Protein 5ISV (pdb70)

GO terms:
  GO:0061733 protein-lysine-acetyltransferase activity (F, IDA)
  GO:0018393 internal peptidyl-lysine acetylation (P, IMP)
  GO:0008080 N-acetyltransferase activity (F, IMP)
  GO:0008999 protein-N-terminal-alanine acetyltransferase activity (F, IMP)

CATH classification: 3.40.630.30

Radius of gyration: 22.07 Å; Cα contacts (8 Å, |Δi|>4): 604; chains: 2; bounding box: 54×42×66 Å

Foldseek 3Di:
DKDKDFQDPVNLVLQQVQQVQWDPPGDDSVRSVVQDDDQWRKMFMADPHGTFKIWIWGHDPLEIETPDIGGRPVCPPVCPRVVNVVVVLVVSLVVQRFKYKYKDWPVPPVVVVVVVVVPKDFPDKAQQPAADPVGGTIITMIMHTRHDDDPPDDDD/DKDKDFQDPVNLVLQQVQQVQWPPDGDDSVVSVVLDDPQWGKMFMDDPRRTFKIWIWGHDPLEIETPDIGGRPVCPPVCVSVVNVVVVLVVSLVVQRFKYKYKDFPPPVVVVVSVVVVPKDFDDKAAQPAADPVGGTIMTMIMHTRHDDDPPDDD

Sequence (311 aa):
MNTISSSLETTDLPAAYHIEQRAHAFPWSEKTFASNQQGERYLNFQLTQNGKMAAFAITQVVLDEATLFNIAVVDPDYQRQQGLGRALLEHLIDEELEKRGVATTLWLEVRASNAAAIALYESLGFNEATIRRNYYPTTDGREDAIIMALPISMAGENLYFQMNTISSSSLETTDLPAAYHIEQQRAHAFPWSEKTFASSNQGERYLNFQLTTQNGKMAAFAITQVVLDEATLFNIAVDPDYQQRQGLGRRALLEHLIDELEKRRGVATTLWLEVRASNAAAIALYEESLGFNEATIRRNYYPTTDGREDAIIMALPISMAGENLYF

Organism: Escherichia coli (strain K12) (NCBI:txid83333)

Secondary structure (DSSP, 8-state):
-EEEEE--GGGHHHHHHHHHHH-SSPPPHHHHHHS-STTB--EEEEETTEEEEEEEEEEETTEEEEEEEEE-GGGTTSSHHHHHHHHHHHHHHHTT--EEEEEEETT-HHHHHHHHHTT-EEEEEEEEEEE-SSSEEEEEEEEEE-PPP-------/-EEEEE--GGGHHHHHHHHHHH-SSPPPHHHHHHS-STTB--EEEEETTEEEEEEEEEEETTEEEEEEEEE-GGGTTSSHHHHHHHHHHHHHHHTT--EEEEEEETT-HHHHHHHHHTT-EEEEEEEEEEE-SSSEEEEEEEEEE-PPP------

InterPro domains:
  IPR000182 GNAT domain [PF00583] (14-120)
  IPR000182 GNAT domain [PS51186] (2-147)
  IPR006464 N-acetyltransferase RimI/Ard1 [TIGR01575] (11-142)
  IPR016181 Acyl-CoA N-acyltransferase [SSF55729] (3-146)
  IPR043690 N-acetyltransferase RimI [MF_02210] (4-146)
  IPR050680 YpeA/RimI acetyltransferase [PTHR43420] (32-144)

Solvent-accessible surface area: 16429 Å² total; per-residue (Å²): 176,72,67,48,47,54,13,94,89,122,32,16,91,43,0,64,113,3,0,76,101,17,8,80,77,55,14,38,118,94,0,4,54,8,1,49,48,186,71,22,24,12,17,15,1,32,40,107,74,134,27,0,0,0,0,0,0,27,30,71,166,72,91,0,27,5,8,3,0,0,14,7,49,113,43,58,185,115,40,4,6,88,36,0,0,88,68,0,32,78,36,0,84,145,147,42,4,32,30,0,84,1,4,0,15,40,89,15,72,53,0,31,54,18,0,101,75,33,36,7,85,102,54,71,88,58,210,62,12,15,55,43,131,148,40,127,25,44,0,16,21,2,14,12,87,24,31,172,100,64,124,125,140,161,166,234,185,76,84,50,51,57,17,94,88,118,32,23,88,45,0,60,111,3,3,96,101,31,58,84,93,57,55,59,109,174,50,3,48,81,14,62,50,184,144,37,24,14,16,20,2,24,37,108,70,131,25,0,0,0,0,0,0,40,36,58,168,54,33,0,47,16,90,18,33,5,27,6,55,99,35,88,241,98,42,9,17,112,36,0,3,87,53,0,31,74,34,0,42,110,144,24,6,6,0,0,30,4,56,15,52,40,87,71,72,81,22,25,51,44,15,95,73,40,17,2,52,108,57,67,74,96,192,80,92,45,62,40,133,148,39,136,24,38,0,20,33,3,4,11,11,14,8,32,19,3,6,6,3,91,84

Structure (mmCIF, N/CA/C/O backbone):
data_5ISV
#
_entry.id   5ISV
#
_cell.length_a   40.222
_cell.length_b   41.785
_cell.length_c   46.404
_cell.angle_alpha   93.74
_cell.angle_beta   90.08
_cell.angle_gamma   116.52
#
_symmetry.space_group_name_H-M   'P 1'
#
loop_
_entity.id
_entity.type
_entity.pdbx_description
1 polymer 'Ribosomal-protein-alanine acetyltransferase'
2 water water
#
loop_
_atom_site.group_PDB
_atom_site.id
_atom_site.type_symbol
_atom_site.label_atom_id
_atom_site.label_alt_id
_atom_site.label_comp_id
_atom_site.label_asym_id
_atom_site.label_entity_id
_atom_site.label_seq_id
_atom_site.pdbx_PDB_ins_code
_atom_site.Cartn_x
_atom_site.Cartn_y
_atom_site.Cartn_z
_atom_site.occupancy
_atom_site.B_iso_or_equiv
_atom_site.auth_seq_id
_atom_site.auth_comp_id
_atom_site.auth_asym_id
_atom_site.auth_atom_id
_atom_site.pdbx_PDB_model_num
ATOM 1 N N . MET A 1 1 ? 9.179 36.034 1.923 1.00 40.06 1 MET A N 1
ATOM 2 C CA . MET A 1 1 ? 10.581 35.521 2.144 1.00 39.82 1 MET A CA 1
ATOM 3 C C . MET A 1 1 ? 11.543 36.338 1.279 1.00 33.69 1 MET A C 1
ATOM 4 O O . MET A 1 1 ? 11.336 36.434 0.075 1.00 36.21 1 MET A O 1
ATOM 9 N N . ASN A 1 2 ? 12.583 36.895 1.907 1.00 30.66 2 ASN A N 1
ATOM 10 C CA . ASN A 1 2 ? 13.650 37.631 1.230 1.00 28.47 2 ASN A CA 1
ATOM 11 C C . ASN A 1 2 ? 14.983 36.889 1.382 1.00 26.02 2 ASN A C 1
ATOM 12 O O . ASN A 1 2 ? 15.284 36.336 2.458 1.00 28.97 2 ASN A O 1
ATOM 17 N N . THR A 1 3 ? 15.796 36.923 0.319 1.00 23.61 3 THR A N 1
ATOM 18 C CA . THR A 1 3 ? 17.110 36.310 0.300 1.00 24.45 3 THR A CA 1
ATOM 19 C C . THR A 1 3 ? 18.082 37.300 -0.326 1.00 23.11 3 THR A C 1
ATOM 20 O O . THR A 1 3 ? 17.773 37.843 -1.366 1.00 24.11 3 THR A O 1
ATOM 24 N N . ILE A 1 4 ? 19.253 37.449 0.287 1.00 22.52 4 ILE A N 1
ATOM 25 C CA . ILE A 1 4 ? 20.318 38.356 -0.261 1.00 22.03 4 ILE A CA 1
ATOM 26 C C . ILE A 1 4 ? 21.440 37.459 -0.757 1.00 24.62 4 ILE A C 1
ATOM 27 O O . ILE A 1 4 ? 21.856 36.528 -0.058 1.00 28.41 4 ILE A O 1
ATOM 32 N N . SER A 1 5 ? 21.911 37.725 -1.977 1.00 22.87 5 SER A N 1
ATOM 33 C CA . SER A 1 5 ? 22.993 36.936 -2.539 1.00 24.73 5 SER A CA 1
ATOM 34 C C . SER A 1 5 ? 23.818 37.808 -3.485 1.00 25.07 5 SER A C 1
ATOM 35 O O . SER A 1 5 ? 23.420 38.917 -3.805 1.00 23.76 5 SER A O 1
ATOM 38 N N A SER A 1 6 ? 24.932 37.260 -3.954 0.50 24.88 6 SER A N 1
ATOM 39 N N B SER A 1 6 ? 24.935 37.267 -3.960 0.50 24.70 6 SER A N 1
ATOM 40 C CA A SER A 1 6 ? 25.737 37.928 -4.977 0.50 24.96 6 SER A CA 1
ATOM 41 C CA B SER A 1 6 ? 25.743 37.970 -4.961 0.50 24.44 6 SER A CA 1
ATOM 42 C C A SER A 1 6 ? 24.911 38.196 -6.245 0.50 23.80 6 SER A C 1
ATOM 43 C C B SER A 1 6 ? 24.972 38.176 -6.269 0.50 24.06 6 SER A C 1
ATOM 44 O O A SER A 1 6 ? 24.089 37.369 -6.656 0.50 25.96 6 SER A O 1
ATOM 45 O O B SER A 1 6 ? 24.265 37.281 -6.742 0.50 26.30 6 SER A O 1
ATOM 50 N N . LEU A 1 7 ? 25.114 39.362 -6.852 1.00 22.84 7 LEU A N 1
ATOM 51 C CA . LEU A 1 7 ? 24.535 39.686 -8.126 1.00 23.68 7 LEU A CA 1
ATOM 52 C C . LEU A 1 7 ? 25.570 39.211 -9.166 1.00 25.20 7 LEU A C 1
ATOM 53 O O . LEU A 1 7 ? 26.679 39.809 -9.284 1.00 27.88 7 LEU A O 1
ATOM 58 N N . GLU A 1 8 ? 25.224 38.179 -9.932 1.00 28.29 8 GLU A N 1
ATOM 59 C CA . GLU A 1 8 ? 26.085 37.620 -10.991 1.00 31.28 8 GLU A CA 1
ATOM 60 C C . GLU A 1 8 ? 25.813 38.280 -12.335 1.00 29.85 8 GLU A C 1
ATOM 61 O O . GLU A 1 8 ? 24.790 38.924 -12.530 1.00 28.32 8 GLU A O 1
ATOM 67 N N . THR A 1 9 ? 26.706 38.064 -13.305 1.00 31.03 9 THR A N 1
ATOM 68 C CA . THR A 1 9 ? 26.473 38.559 -14.665 1.00 32.64 9 THR A CA 1
ATOM 69 C C . THR A 1 9 ? 25.093 38.179 -15.267 1.00 34.11 9 THR A C 1
ATOM 70 O O . THR A 1 9 ? 24.427 38.998 -15.922 1.00 34.21 9 THR A O 1
ATOM 74 N N . THR A 1 10 ? 24.671 36.943 -15.046 1.00 35.44 10 THR A N 1
ATOM 75 C CA . THR A 1 10 ? 23.369 36.469 -15.538 1.00 39.40 10 THR A CA 1
ATOM 76 C C . THR A 1 10 ? 22.174 37.066 -14.787 1.00 33.80 10 THR A C 1
ATOM 77 O O . THR A 1 10 ? 21.029 36.886 -15.209 1.00 37.11 10 THR A O 1
ATOM 81 N N . ASP A 1 11 ? 22.454 37.782 -13.691 1.00 30.46 11 ASP A N 1
ATOM 82 C CA . ASP A 1 11 ? 21.460 38.560 -12.967 1.00 30.63 11 ASP A CA 1
ATOM 83 C C . ASP A 1 11 ? 21.318 40.001 -13.465 1.00 28.93 11 ASP A C 1
ATOM 84 O O . ASP A 1 11 ? 20.363 40.685 -13.099 1.00 29.08 11 ASP A O 1
ATOM 89 N N . LEU A 1 12 ? 22.239 40.440 -14.336 1.00 29.77 12 LEU A N 1
ATOM 90 C CA . LEU A 1 12 ? 22.218 41.840 -14.769 1.00 28.36 12 LEU A CA 1
ATOM 91 C C . LEU A 1 12 ? 20.947 42.191 -15.580 1.00 28.99 12 LEU A C 1
ATOM 92 O O . LEU A 1 12 ? 20.396 43.244 -15.380 1.00 32.17 12 LEU A O 1
ATOM 97 N N . PRO A 1 13 ? 20.411 41.277 -16.411 1.00 31.73 13 PRO A N 1
ATOM 98 C CA . PRO A 1 13 ? 19.139 41.651 -17.067 1.00 32.48 13 PRO A CA 1
ATOM 99 C C . PRO A 1 13 ? 17.980 41.938 -16.067 1.00 29.78 13 PRO A C 1
ATOM 100 O O . PRO A 1 13 ? 17.211 42.881 -16.256 1.00 29.07 13 PRO A O 1
ATOM 104 N N . ALA A 1 14 ? 17.858 41.128 -15.018 1.00 27.42 14 ALA A N 1
ATOM 105 C CA . ALA A 1 14 ? 16.884 41.411 -13.999 1.00 24.79 14 ALA A CA 1
ATOM 106 C C . ALA A 1 14 ? 17.168 42.744 -13.293 1.00 22.51 14 ALA A C 1
ATOM 107 O O . ALA A 1 14 ? 16.223 43.505 -13.015 1.00 23.01 14 ALA A O 1
ATOM 109 N N . ALA A 1 15 ? 18.447 43.075 -13.061 1.00 22.52 15 ALA A N 1
ATOM 110 C CA . ALA A 1 15 ? 18.753 44.345 -12.402 1.00 21.32 15 ALA A CA 1
ATOM 111 C C . ALA A 1 15 ? 18.386 45.504 -13.317 1.00 20.67 15 ALA A C 1
ATOM 112 O O . ALA A 1 15 ? 17.830 46.500 -12.846 1.00 21.92 15 ALA A O 1
ATOM 114 N N . TYR A 1 16 ? 18.734 45.395 -14.612 1.00 22.61 16 TYR A N 1
ATOM 115 C CA . TYR A 1 16 ? 18.343 46.412 -15.606 1.00 24.35 16 TYR A CA 1
ATOM 116 C C . TYR A 1 16 ? 16.826 46.685 -15.662 1.00 24.15 16 TYR A C 1
ATOM 117 O O . TYR A 1 16 ? 16.377 47.817 -15.744 1.00 26.00 16 TYR A O 1
ATOM 126 N N . HIS A 1 17 ? 16.030 45.609 -15.595 1.00 24.38 17 HIS A N 1
ATOM 127 C CA . HIS A 1 17 ? 14.574 45.711 -15.576 1.00 25.45 17 HIS A CA 1
ATOM 128 C C . HIS A 1 17 ? 14.085 46.539 -14.350 1.00 23.17 17 HIS A C 1
ATOM 129 O O . HIS A 1 17 ? 13.225 47.399 -14.473 1.00 24.45 17 HIS A O 1
ATOM 136 N N . ILE A 1 18 ? 14.678 46.301 -13.188 1.00 22.55 18 ILE A N 1
ATOM 137 C CA . ILE A 1 18 ? 14.389 47.119 -11.992 1.00 21.98 18 ILE A CA 1
ATOM 138 C C . ILE A 1 18 ? 14.759 48.593 -12.198 1.00 23.49 18 ILE A C 1
ATOM 139 O O . ILE A 1 18 ? 13.992 49.489 -11.905 1.00 23.83 18 ILE A O 1
ATOM 144 N N . GLU A 1 19 ? 15.945 48.796 -12.736 1.00 22.04 19 GLU A N 1
ATOM 145 C CA . GLU A 1 19 ? 16.422 50.155 -12.983 1.00 23.10 19 GLU A CA 1
ATOM 146 C C . GLU A 1 19 ? 15.432 50.982 -13.873 1.00 23.92 19 GLU A C 1
ATOM 147 O O . GLU A 1 19 ? 15.168 52.159 -13.559 1.00 25.92 19 GLU A O 1
ATOM 153 N N . GLN A 1 20 ? 14.863 50.364 -14.922 1.00 27.46 20 GLN A N 1
ATOM 154 C CA . GLN A 1 20 ? 13.847 51.028 -15.774 1.00 26.49 20 GLN A CA 1
ATOM 155 C C . GLN A 1 20 ? 12.568 51.418 -15.066 1.00 27.82 20 GLN A C 1
ATOM 156 O O . GLN A 1 20 ? 11.915 52.408 -15.398 1.00 29.00 20 GLN A O 1
ATOM 162 N N . ARG A 1 21 ? 12.193 50.597 -14.107 1.00 26.07 21 ARG A N 1
ATOM 163 C CA . ARG A 1 21 ? 10.980 50.794 -13.368 1.00 27.98 21 ARG A CA 1
ATOM 164 C C . ARG A 1 21 ? 11.213 51.774 -12.235 1.00 27.92 21 ARG A C 1
ATOM 165 O O . ARG A 1 21 ? 10.321 52.544 -11.921 1.00 31.48 21 ARG A O 1
ATOM 173 N N . ALA A 1 22 ? 12.415 51.746 -11.640 1.00 24.61 22 ALA A N 1
ATOM 174 C CA . ALA A 1 22 ? 12.717 52.503 -10.419 1.00 23.35 22 ALA A CA 1
ATOM 175 C C . ALA A 1 22 ? 13.296 53.909 -10.600 1.00 24.71 22 ALA A C 1
ATOM 176 O O . ALA A 1 22 ? 13.016 54.820 -9.829 1.00 27.04 22 ALA A O 1
ATOM 178 N N . HIS A 1 23 ? 14.093 54.067 -11.631 1.00 24.00 23 HIS A N 1
ATOM 179 C CA . HIS A 1 23 ? 14.836 55.341 -11.803 1.00 23.92 23 HIS A CA 1
ATOM 180 C C . HIS A 1 23 ? 14.419 56.129 -13.038 1.00 27.65 23 HIS A C 1
ATOM 181 O O . HIS A 1 23 ? 14.324 55.549 -14.111 1.00 30.43 23 HIS A O 1
ATOM 188 N N . ALA A 1 24 ? 14.188 57.441 -12.880 1.00 26.50 24 ALA A N 1
ATOM 189 C CA . ALA A 1 24 ? 13.901 58.357 -14.000 1.00 29.16 24 ALA A CA 1
ATOM 190 C C . ALA A 1 24 ? 15.074 58.640 -14.936 1.00 29.47 24 ALA A C 1
ATOM 191 O O . ALA A 1 24 ? 14.850 59.029 -16.084 1.00 31.03 24 ALA A O 1
ATOM 193 N N . PHE A 1 25 ? 16.304 58.462 -14.434 1.00 28.80 25 PHE A N 1
ATOM 194 C CA . PHE A 1 25 ? 17.541 58.707 -15.178 1.00 29.40 25 PHE A CA 1
ATOM 195 C C . PHE A 1 25 ? 18.259 57.368 -15.138 1.00 27.96 25 PHE A C 1
ATOM 196 O O . PHE A 1 25 ? 19.292 57.221 -14.490 1.00 26.18 25 PHE A O 1
ATOM 204 N N . PRO A 1 26 ? 17.685 56.357 -15.814 1.00 27.44 26 PRO A N 1
ATOM 205 C CA . PRO A 1 26 ? 18.218 55.041 -15.641 1.00 28.16 26 PRO A CA 1
ATOM 206 C C . PRO A 1 26 ? 19.548 54.835 -16.323 1.00 29.25 26 PRO A C 1
ATOM 207 O O . PRO A 1 26 ? 19.844 55.438 -17.357 1.00 31.34 26 PRO A O 1
ATOM 211 N N . TRP A 1 27 ? 20.324 53.964 -15.707 1.00 28.50 27 TRP A N 1
ATOM 212 C CA . TRP A 1 27 ? 21.472 53.368 -16.322 1.00 27.36 27 TRP A CA 1
ATOM 213 C C . TRP A 1 27 ? 21.139 52.645 -17.645 1.00 30.90 27 TRP A C 1
ATOM 214 O O . TRP A 1 27 ? 20.087 52.053 -17.781 1.00 32.08 27 TRP A O 1
ATOM 225 N N . SER A 1 28 ? 22.058 52.736 -18.608 1.00 28.75 28 SER A N 1
ATOM 226 C CA . SER A 1 28 ? 22.024 51.914 -19.828 1.00 29.02 28 SER A CA 1
ATOM 227 C C . SER A 1 28 ? 22.583 50.525 -19.584 1.00 25.53 28 SER A C 1
ATOM 228 O O . SER A 1 28 ? 23.255 50.296 -18.586 1.00 25.57 28 SER A O 1
ATOM 231 N N . GLU A 1 29 ? 22.306 49.598 -20.509 1.00 25.18 29 GLU A N 1
ATOM 232 C CA . GLU A 1 29 ? 22.764 48.224 -20.358 1.00 25.94 29 GLU A CA 1
ATOM 233 C C . GLU A 1 29 ? 24.270 48.162 -20.356 1.00 23.13 29 GLU A C 1
ATOM 234 O O . GLU A 1 29 ? 24.855 47.386 -19.593 1.00 24.58 29 GLU A O 1
ATOM 240 N N . LYS A 1 30 ? 24.907 49.015 -21.180 1.00 25.45 30 LYS A N 1
ATOM 241 C CA . LYS A 1 30 ? 26.359 49.105 -21.243 1.00 29.43 30 LYS A CA 1
ATOM 242 C C . LYS A 1 30 ? 26.950 49.612 -19.934 1.00 24.26 30 LYS A C 1
ATOM 243 O O . LYS A 1 30 ? 28.016 49.127 -19.513 1.00 28.23 30 LYS A O 1
ATOM 249 N N . THR A 1 31 ? 26.279 50.541 -19.263 1.00 26.04 31 THR A N 1
ATOM 250 C CA . THR A 1 31 ? 26.745 50.974 -17.924 1.00 27.24 31 THR A CA 1
ATOM 251 C C . THR A 1 31 ? 26.711 49.837 -16.918 1.00 22.90 31 THR A C 1
ATOM 252 O O . THR A 1 31 ? 27.654 49.628 -16.161 1.00 22.48 31 THR A O 1
ATOM 256 N N . PHE A 1 32 ? 25.602 49.069 -16.917 1.00 22.24 32 PHE A N 1
ATOM 257 C CA . PHE A 1 32 ? 25.579 47.897 -16.039 1.00 21.83 32 PHE A CA 1
ATOM 258 C C . PHE A 1 32 ? 26.687 46.910 -16.299 1.00 23.56 32 PHE A C 1
ATOM 259 O O . PHE A 1 32 ? 27.321 46.437 -15.377 1.00 25.48 32 PHE A O 1
ATOM 267 N N . ALA A 1 33 ? 26.886 46.550 -17.560 1.00 26.79 33 ALA A N 1
ATOM 268 C CA . ALA A 1 33 ? 28.007 45.678 -17.945 1.00 29.61 33 ALA A CA 1
ATOM 269 C C . ALA A 1 33 ? 29.402 46.211 -17.562 1.00 29.00 33 ALA A C 1
ATOM 270 O O . ALA A 1 33 ? 30.359 45.449 -17.368 1.00 35.21 33 ALA A O 1
ATOM 272 N N . SER A 1 34 ? 29.534 47.506 -17.522 1.00 26.81 34 SER A N 1
ATOM 273 C CA . SER A 1 34 ? 30.810 48.144 -17.161 1.00 29.66 34 SER A CA 1
ATOM 274 C C . SER A 1 34 ? 31.082 48.030 -15.656 1.00 27.66 34 SER A C 1
ATOM 275 O O . SER A 1 34 ? 32.226 47.937 -15.219 1.00 31.65 34 SER A O 1
ATOM 278 N N . ASN A 1 35 ? 30.021 48.014 -14.856 1.00 24.10 35 ASN A N 1
ATOM 279 C CA . ASN A 1 35 ? 30.133 48.068 -13.406 1.00 21.75 35 ASN A CA 1
ATOM 280 C C . ASN A 1 35 ? 30.045 46.654 -12.768 1.00 21.18 35 ASN A C 1
ATOM 281 O O . ASN A 1 35 ? 29.177 46.383 -11.899 1.00 21.71 35 ASN A O 1
ATOM 286 N N A GLN A 1 36 ? 30.957 45.780 -13.190 0.50 25.57 36 GLN A N 1
ATOM 287 N N B GLN A 1 36 ? 30.923 45.754 -13.213 0.50 25.18 36 GLN A N 1
ATOM 288 C CA A GLN A 1 36 ? 31.090 44.440 -12.636 0.50 26.31 36 GLN A CA 1
ATOM 289 C CA B GLN A 1 36 ? 31.017 44.389 -12.684 0.50 25.59 36 GLN A CA 1
ATOM 290 C C A GLN A 1 36 ? 32.536 43.949 -12.716 0.50 27.00 36 GLN A C 1
ATOM 291 C C B GLN A 1 36 ? 32.446 43.847 -12.848 0.50 25.66 36 GLN A C 1
ATOM 292 O O A GLN A 1 36 ? 33.421 44.613 -13.300 0.50 27.48 36 GLN A O 1
ATOM 293 O O B GLN A 1 36 ? 33.232 44.389 -13.649 0.50 27.63 36 GLN A O 1
ATOM 304 N N . GLY A 1 37 ? 32.792 42.820 -12.068 1.00 27.57 37 GLY A N 1
ATOM 305 C CA . GLY A 1 37 ? 34.101 42.140 -12.128 1.00 29.96 37 GLY A CA 1
ATOM 306 C C . GLY A 1 37 ? 34.838 42.116 -10.807 1.00 29.41 37 GLY A C 1
ATOM 307 O O . GLY A 1 37 ? 34.231 42.326 -9.778 1.00 26.82 37 GLY A O 1
ATOM 308 N N . GLU A 1 38 ? 36.160 41.928 -10.839 1.00 31.03 38 GLU A N 1
ATOM 309 C CA . GLU A 1 38 ? 36.899 41.595 -9.624 1.00 32.60 38 GLU A CA 1
ATOM 310 C C . GLU A 1 38 ? 36.931 42.705 -8.549 1.00 31.12 38 GLU A C 1
ATOM 311 O O . GLU A 1 38 ? 37.051 42.381 -7.388 1.00 33.76 38 GLU A O 1
ATOM 317 N N . ARG A 1 39 ? 36.790 43.984 -8.912 1.00 26.38 39 ARG A N 1
ATOM 318 C CA . ARG A 1 39 ? 36.710 45.036 -7.874 1.00 28.30 39 ARG A CA 1
ATOM 319 C C . ARG A 1 39 ? 35.307 45.229 -7.304 1.00 24.75 39 ARG A C 1
ATOM 320 O O . ARG A 1 39 ? 35.125 45.857 -6.258 1.00 28.28 39 ARG A O 1
ATOM 328 N N . TYR A 1 40 ? 34.304 44.642 -7.942 1.00 21.19 40 TYR A N 1
ATOM 329 C CA . TYR A 1 40 ? 32.931 44.812 -7.496 1.00 20.34 40 TYR A CA 1
ATOM 330 C C . TYR A 1 40 ? 32.527 43.825 -6.409 1.00 19.83 40 TYR A C 1
ATOM 331 O O . TYR A 1 40 ? 32.972 42.712 -6.386 1.00 23.50 40 TYR A O 1
ATOM 340 N N . LEU A 1 41 ? 31.653 44.312 -5.544 1.00 18.91 41 LEU A N 1
ATOM 341 C CA . LEU A 1 41 ? 30.956 43.487 -4.533 1.00 18.84 41 LEU A CA 1
ATOM 342 C C . LEU A 1 41 ? 29.494 43.827 -4.648 1.00 18.39 41 LEU A C 1
ATOM 343 O O . LEU A 1 41 ? 28.971 44.605 -3.855 1.00 19.78 41 LEU A O 1
ATOM 348 N N . ASN A 1 42 ? 28.851 43.216 -5.656 1.00 17.99 42 ASN A N 1
ATOM 349 C CA . ASN A 1 42 ? 27.479 43.550 -6.011 1.00 17.79 42 ASN A CA 1
ATOM 350 C C . ASN A 1 42 ? 26.523 42.521 -5.382 1.00 18.21 42 ASN A C 1
ATOM 351 O O . ASN A 1 42 ? 26.810 41.338 -5.369 1.00 20.84 42 ASN A O 1
ATOM 356 N N . PHE A 1 43 ? 25.380 43.011 -4.952 1.00 16.31 43 PHE A N 1
ATOM 357 C CA . PHE A 1 43 ? 24.362 42.172 -4.225 1.00 17.09 43 PHE A CA 1
ATOM 358 C C . PHE A 1 43 ? 22.988 42.397 -4.818 1.00 17.37 43 PHE A C 1
ATOM 359 O O . PHE A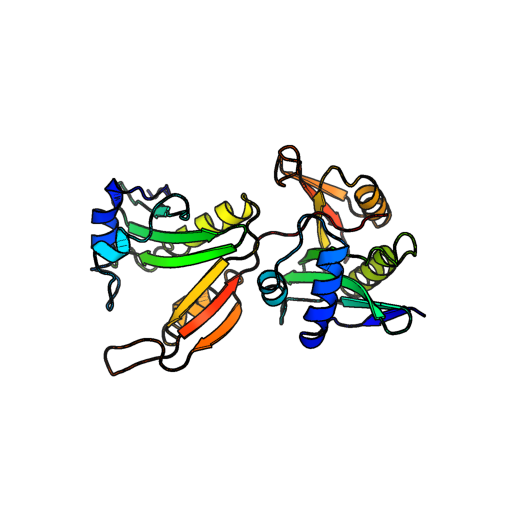 1 43 ? 22.658 43.459 -5.342 1.00 18.11 43 PHE A O 1
ATOM 367 N N . GLN A 1 44 ? 22.135 41.358 -4.633 1.00 18.90 44 GLN A N 1
ATOM 368 C CA . GLN A 1 44 ? 20.724 41.424 -5.017 1.00 20.05 44 GLN A CA 1
ATOM 369 C C . GLN A 1 44 ? 19.898 40.895 -3.848 1.00 20.28 44 GLN A C 1
ATOM 370 O O . GLN A 1 44 ? 20.417 40.133 -3.025 1.00 20.86 44 GLN A O 1
ATOM 376 N N . LEU A 1 45 ? 18.693 41.433 -3.745 1.00 18.44 45 LEU A N 1
ATOM 377 C CA . LEU A 1 45 ? 17.714 40.907 -2.758 1.00 18.75 45 LEU A CA 1
ATOM 378 C C . LEU A 1 45 ? 16.542 40.392 -3.564 1.00 19.44 45 LEU A C 1
ATOM 379 O O . LEU A 1 45 ? 15.988 41.070 -4.422 1.00 20.37 45 LEU A O 1
ATOM 384 N N . THR A 1 46 ? 16.156 39.143 -3.294 1.00 20.21 46 THR A N 1
ATOM 385 C CA . THR A 1 46 ? 15.050 38.508 -4.000 1.00 21.62 46 THR A CA 1
ATOM 386 C C . THR A 1 46 ? 13.934 38.296 -2.955 1.00 22.53 46 THR A C 1
ATOM 387 O O . THR A 1 46 ? 14.204 37.942 -1.809 1.00 25.38 46 THR A O 1
ATOM 391 N N . GLN A 1 47 ? 12.713 38.610 -3.356 1.00 19.76 47 GLN A N 1
ATOM 392 C CA . GLN A 1 47 ? 11.528 38.353 -2.521 1.00 19.93 47 GLN A CA 1
ATOM 393 C C . GLN A 1 47 ? 10.663 37.383 -3.302 1.00 21.14 47 GLN A C 1
ATOM 394 O O . GLN A 1 47 ? 10.233 37.637 -4.435 1.00 21.89 47 GLN A O 1
ATOM 400 N N . ASN A 1 48 ? 10.333 36.260 -2.652 1.00 23.15 48 ASN A N 1
ATOM 401 C CA . ASN A 1 48 ? 9.466 35.216 -3.217 1.00 25.10 48 ASN A CA 1
ATOM 402 C C . ASN A 1 48 ? 9.787 34.912 -4.671 1.00 24.77 48 ASN A C 1
ATOM 403 O O . ASN A 1 48 ? 8.915 34.882 -5.560 1.00 26.96 48 ASN A O 1
ATOM 408 N N . GLY A 1 49 ? 11.097 34.710 -4.893 1.00 24.80 49 GLY A N 1
ATOM 409 C CA . GLY A 1 49 ? 11.612 34.235 -6.154 1.00 27.01 49 GLY A CA 1
ATOM 410 C C . GLY A 1 49 ? 11.910 35.278 -7.196 1.00 29.08 49 GLY A C 1
ATOM 411 O O . GLY A 1 49 ? 12.491 34.937 -8.262 1.00 36.24 49 GLY A O 1
ATOM 412 N N . LYS A 1 50 ? 11.543 36.535 -6.936 1.00 23.18 50 LYS A N 1
ATOM 413 C CA . LYS A 1 50 ? 11.742 37.595 -7.917 1.00 23.38 50 LYS A CA 1
ATOM 414 C C . LYS A 1 50 ? 12.773 38.590 -7.373 1.00 22.07 50 LYS A C 1
ATOM 415 O O . LYS A 1 50 ? 12.744 38.978 -6.183 1.00 22.78 50 LYS A O 1
ATOM 421 N N . MET A 1 51 ? 13.714 39.039 -8.227 1.00 22.55 51 MET A N 1
ATOM 422 C CA . MET A 1 51 ? 14.610 40.089 -7.765 1.00 21.02 51 MET A CA 1
ATOM 423 C C . MET A 1 51 ? 13.807 41.333 -7.420 1.00 20.91 51 MET A C 1
ATOM 424 O O . MET A 1 51 ? 12.968 41.757 -8.209 1.00 23.79 51 MET A O 1
ATOM 429 N N . ALA A 1 52 ? 14.060 41.880 -6.226 1.00 20.24 52 ALA A N 1
ATOM 430 C CA . ALA A 1 52 ? 13.353 43.046 -5.748 1.00 20.27 52 ALA A CA 1
ATOM 431 C C . ALA A 1 52 ? 14.227 44.311 -5.595 1.00 19.74 52 ALA A C 1
ATOM 432 O O . ALA A 1 52 ? 13.719 45.429 -5.637 1.00 20.64 52 ALA A O 1
ATOM 434 N N . ALA A 1 53 ? 15.526 44.115 -5.406 1.00 18.51 53 ALA A N 1
ATOM 435 C CA . ALA A 1 53 ? 16.461 45.251 -5.248 1.00 17.74 53 ALA A CA 1
ATOM 436 C C . ALA A 1 53 ? 17.870 44.783 -5.599 1.00 17.74 53 ALA A C 1
ATOM 437 O O . ALA A 1 53 ? 18.184 43.605 -5.570 1.00 19.32 53 ALA A O 1
ATOM 439 N N . PHE A 1 54 ? 18.735 45.759 -5.927 1.00 16.44 54 PHE A N 1
ATOM 440 C CA . PHE A 1 54 ? 20.151 45.444 -6.139 1.00 16.36 54 PHE A CA 1
ATOM 441 C C . PHE A 1 54 ? 21.005 46.642 -5.675 1.00 16.00 54 PHE A C 1
ATOM 442 O O . PHE A 1 54 ? 20.489 47.735 -5.556 1.00 16.29 54 PHE A O 1
ATOM 450 N N . ALA A 1 55 ? 22.266 46.310 -5.404 1.00 15.65 55 ALA A N 1
ATOM 451 C CA . ALA A 1 55 ? 23.263 47.351 -5.010 1.00 15.04 55 ALA A CA 1
ATOM 452 C C . ALA A 1 55 ? 24.565 47.015 -5.711 1.00 15.76 55 ALA A C 1
ATOM 453 O O . ALA A 1 55 ? 25.089 45.933 -5.620 1.00 16.99 55 ALA A O 1
ATOM 455 N N . ILE A 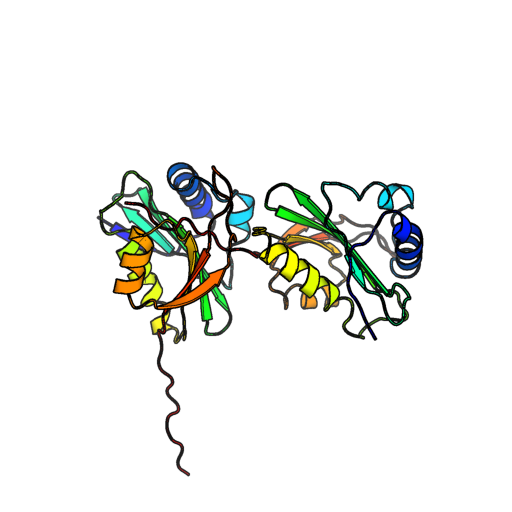1 56 ? 25.128 48.045 -6.359 1.00 15.31 56 ILE A N 1
ATOM 456 C CA . ILE A 1 56 ? 26.380 47.922 -7.155 1.00 16.22 56 ILE A CA 1
ATOM 457 C C . ILE A 1 56 ? 27.445 48.742 -6.413 1.00 15.44 56 ILE A C 1
ATOM 458 O O . ILE A 1 56 ? 27.297 49.967 -6.268 1.00 16.66 56 ILE A O 1
ATOM 463 N N . THR A 1 57 ? 28.517 48.062 -6.005 1.00 15.47 57 THR A N 1
ATOM 464 C CA . THR A 1 57 ? 29.549 48.700 -5.180 1.00 16.55 57 THR A CA 1
ATOM 465 C C . THR A 1 57 ? 30.918 48.309 -5.686 1.00 16.69 57 THR A C 1
ATOM 466 O O . THR A 1 57 ? 31.185 47.136 -5.894 1.00 17.83 57 THR A O 1
ATOM 470 N N . GLN A 1 58 ? 31.810 49.329 -5.898 1.00 16.54 58 GLN A N 1
ATOM 471 C CA . GLN A 1 58 ? 33.172 49.046 -6.287 1.00 18.26 58 GLN A CA 1
ATOM 472 C C . GLN A 1 58 ? 34.002 49.149 -5.018 1.00 18.77 58 GLN A C 1
ATOM 473 O O . GLN A 1 58 ? 33.813 50.100 -4.251 1.00 22.87 58 GLN A O 1
ATOM 479 N N . VAL A 1 59 ? 34.909 48.208 -4.797 1.00 18.29 59 VAL A N 1
ATOM 480 C CA . VAL A 1 59 ? 35.844 48.248 -3.682 1.00 21.13 59 VAL A CA 1
ATOM 481 C C . VAL A 1 59 ? 37.258 48.382 -4.244 1.00 22.49 59 VAL A C 1
ATOM 482 O O . VAL A 1 59 ? 37.709 47.509 -4.980 1.00 24.81 59 VAL A O 1
ATOM 486 N N . VAL A 1 60 ? 37.903 49.501 -3.913 1.00 22.80 60 VAL A N 1
ATOM 487 C CA . VAL A 1 60 ? 39.281 49.807 -4.356 1.00 23.92 60 VAL A CA 1
ATOM 488 C C . VAL A 1 60 ? 40.137 49.928 -3.103 1.00 24.17 60 VAL A C 1
ATOM 489 O O . VAL A 1 60 ? 39.897 50.802 -2.262 1.00 24.90 60 VAL A O 1
ATOM 493 N N . LEU A 1 61 ? 41.089 49.016 -2.939 1.00 25.86 61 LEU A N 1
ATOM 494 C CA . LEU A 1 61 ? 41.842 48.877 -1.672 1.00 26.43 61 LEU A CA 1
ATOM 495 C C . LEU A 1 61 ? 40.860 48.716 -0.475 1.00 25.07 61 LEU A C 1
ATOM 496 O O . LEU A 1 61 ? 40.002 47.857 -0.529 1.00 26.96 61 LEU A O 1
ATOM 501 N N . ASP A 1 62 ? 40.922 49.557 0.562 1.00 25.21 62 ASP A N 1
ATOM 502 C CA . ASP A 1 62 ? 40.039 49.492 1.730 1.00 24.67 62 ASP A CA 1
ATOM 503 C C . ASP A 1 62 ? 38.919 50.551 1.682 1.00 23.58 62 ASP A C 1
ATOM 504 O O . ASP A 1 62 ? 38.379 50.922 2.729 1.00 24.46 62 ASP A O 1
ATOM 509 N N . GLU A 1 63 ? 38.553 51.005 0.490 1.00 21.97 63 GLU A N 1
ATOM 510 C CA . GLU A 1 63 ? 37.486 51.974 0.299 1.00 22.84 63 GLU A CA 1
ATOM 511 C C . GLU A 1 63 ? 36.459 51.496 -0.702 1.00 20.50 63 GLU A C 1
ATOM 512 O O . GLU A 1 63 ? 36.780 51.129 -1.819 1.00 21.89 63 GLU A O 1
ATOM 518 N N . ALA A 1 64 ? 35.202 51.590 -0.299 1.00 18.67 64 ALA A N 1
ATOM 519 C CA . ALA A 1 64 ? 34.109 51.134 -1.140 1.00 18.06 64 ALA A CA 1
ATOM 520 C C . ALA A 1 64 ? 33.265 52.312 -1.586 1.00 17.56 64 ALA A C 1
ATOM 521 O O . ALA A 1 64 ? 33.104 53.278 -0.848 1.00 18.01 64 ALA A O 1
ATOM 523 N N . THR A 1 65 ? 32.766 52.266 -2.817 1.00 17.69 65 THR A N 1
ATOM 524 C CA . THR A 1 65 ? 31.910 53.283 -3.348 1.00 18.50 65 THR A CA 1
ATOM 525 C C . THR A 1 65 ? 30.651 52.629 -3.933 1.00 18.19 65 THR A C 1
ATOM 526 O O . THR A 1 65 ? 30.749 51.793 -4.827 1.00 17.65 65 THR A O 1
ATOM 530 N N . LEU A 1 66 ? 29.494 53.106 -3.471 1.00 17.32 66 LEU A N 1
ATOM 531 C CA . LEU A 1 66 ? 28.195 52.647 -3.980 1.00 16.95 66 LEU A CA 1
ATOM 532 C C . LEU A 1 66 ? 27.931 53.393 -5.299 1.00 16.51 66 LEU A C 1
ATOM 533 O O . LEU A 1 66 ? 27.793 54.639 -5.308 1.00 18.88 66 LEU A O 1
ATOM 538 N N . PHE A 1 67 ? 27.927 52.681 -6.414 1.00 16.13 67 PHE A N 1
ATOM 539 C CA . PHE A 1 67 ? 27.678 53.252 -7.727 1.00 17.36 67 PHE A CA 1
ATOM 540 C C . PHE A 1 67 ? 26.171 53.374 -8.005 1.00 16.35 67 PHE A C 1
ATOM 541 O O . PHE A 1 67 ? 25.769 54.254 -8.765 1.00 17.42 67 PHE A O 1
ATOM 549 N N . ASN A 1 68 ? 25.338 52.442 -7.454 1.00 15.74 68 ASN A N 1
ATOM 550 C CA . ASN A 1 68 ? 23.922 52.478 -7.727 1.00 16.05 68 ASN A CA 1
ATOM 551 C C . ASN A 1 68 ? 23.215 51.524 -6.770 1.00 15.66 68 ASN A C 1
ATOM 552 O O . ASN A 1 68 ? 23.775 50.530 -6.405 1.00 17.42 68 ASN A O 1
ATOM 557 N N . ILE A 1 69 ? 21.996 51.920 -6.414 1.00 15.55 69 ILE A N 1
ATOM 558 C CA . ILE A 1 69 ? 21.103 51.023 -5.653 1.00 14.98 69 ILE A CA 1
ATOM 559 C C . ILE A 1 69 ? 19.717 51.355 -6.122 1.00 16.89 69 ILE A C 1
ATOM 560 O O . ILE A 1 69 ? 19.399 52.478 -6.423 1.00 17.77 69 ILE A O 1
ATOM 565 N N . ALA A 1 70 ? 18.861 50.313 -6.191 1.00 16.16 70 ALA A N 1
ATOM 566 C CA . ALA A 1 70 ? 17.451 50.502 -6.575 1.00 16.45 70 ALA A CA 1
ATOM 567 C C . ALA A 1 70 ? 16.610 49.433 -5.938 1.00 17.56 70 ALA A C 1
ATOM 568 O O . ALA A 1 70 ? 17.061 48.304 -5.727 1.00 18.49 70 ALA A O 1
ATOM 570 N N A VAL A 1 71 ? 15.387 49.846 -5.642 0.50 16.96 71 VAL A N 1
ATOM 571 N N B VAL A 1 71 ? 15.394 49.849 -5.641 0.50 16.95 71 VAL A N 1
ATOM 572 C CA A VAL A 1 71 ? 14.319 48.904 -5.218 0.50 17.56 71 VAL A CA 1
ATOM 573 C CA B VAL A 1 71 ? 14.323 48.914 -5.215 0.50 17.72 71 VAL A CA 1
ATOM 574 C C A VAL A 1 71 ? 13.182 49.003 -6.221 0.50 18.40 71 VAL A C 1
ATOM 575 C C B VAL A 1 71 ? 13.197 49.002 -6.228 0.50 18.39 71 VAL A C 1
ATOM 576 O O A VAL A 1 71 ? 12.731 50.093 -6.556 0.50 19.80 71 VAL A O 1
ATOM 577 O O B VAL A 1 71 ? 12.769 50.091 -6.580 0.50 19.89 71 VAL A O 1
ATOM 584 N N . ASP A 1 72 ? 12.689 47.846 -6.671 1.00 19.29 72 ASP A N 1
ATOM 585 C CA . ASP A 1 72 ? 11.595 47.825 -7.615 1.00 21.41 72 ASP A CA 1
ATOM 586 C C . ASP A 1 72 ? 10.362 48.512 -6.995 1.00 21.49 72 ASP A C 1
ATOM 587 O O . ASP A 1 72 ? 10.098 48.306 -5.812 1.00 23.49 72 ASP A O 1
ATOM 592 N N . PRO A 1 73 ? 9.651 49.367 -7.753 1.00 22.25 73 PRO A N 1
ATOM 593 C CA . PRO A 1 73 ? 8.547 50.121 -7.115 1.00 25.81 73 PRO A CA 1
ATOM 594 C C . PRO A 1 73 ? 7.415 49.290 -6.488 1.00 28.47 73 PRO A C 1
ATOM 595 O O . PRO A 1 73 ? 6.717 49.807 -5.615 1.00 30.44 73 PRO A O 1
ATOM 599 N N . ASP A 1 74 ? 7.276 48.022 -6.886 1.00 27.19 74 ASP A N 1
ATOM 600 C CA . ASP A 1 74 ? 6.324 47.085 -6.254 1.00 29.32 74 ASP A CA 1
ATOM 601 C C . ASP A 1 74 ? 6.725 46.679 -4.846 1.00 29.42 74 ASP A C 1
ATOM 602 O O . ASP A 1 74 ? 5.934 46.031 -4.146 1.00 31.85 74 ASP A O 1
ATOM 607 N N . TYR A 1 75 ? 7.944 47.020 -4.435 1.00 26.85 75 TYR A N 1
ATOM 608 C CA . TYR A 1 75 ? 8.533 46.596 -3.194 1.00 24.97 75 TYR A CA 1
ATOM 609 C C . TYR A 1 75 ? 8.990 47.769 -2.292 1.00 24.55 75 TYR A C 1
ATOM 610 O O . TYR A 1 75 ? 9.752 47.545 -1.362 1.00 26.76 75 TYR A O 1
ATOM 619 N N . GLN A 1 76 ? 8.423 48.963 -2.497 1.00 22.11 76 GLN A N 1
ATOM 620 C CA . GLN A 1 76 ? 8.782 50.152 -1.699 1.00 23.85 76 GLN A CA 1
ATOM 621 C C . GLN A 1 76 ? 8.223 50.116 -0.255 1.00 21.33 76 GLN A C 1
ATOM 622 O O . GLN A 1 76 ? 7.175 49.559 0.005 1.00 28.43 76 GLN A O 1
ATOM 628 N N . ARG A 1 77 ? 8.945 50.750 0.660 1.00 22.47 77 ARG A N 1
ATOM 629 C CA . ARG A 1 77 ? 8.593 50.889 2.078 1.00 22.18 77 ARG A CA 1
ATOM 630 C C . ARG A 1 77 ? 8.549 49.548 2.803 1.00 22.86 77 ARG A C 1
ATOM 631 O O . ARG A 1 77 ? 7.891 49.428 3.847 1.00 25.48 77 ARG A O 1
ATOM 639 N N A GLN A 1 78 ? 9.254 48.550 2.267 0.50 22.25 78 GLN A N 1
ATOM 640 N N B GLN A 1 78 ? 9.211 48.529 2.243 0.50 23.29 78 GLN A N 1
ATOM 641 C CA A GLN A 1 78 ? 9.267 47.205 2.847 0.50 22.60 78 GLN A CA 1
ATOM 642 C CA B GLN A 1 78 ? 9.241 47.193 2.845 0.50 23.35 78 GLN A CA 1
ATOM 643 C C A GLN A 1 78 ? 10.590 46.917 3.511 0.50 21.56 78 GLN A C 1
ATOM 644 C C B GLN A 1 78 ? 10.590 46.913 3.491 0.50 21.61 78 GLN A C 1
ATOM 645 O O A GLN A 1 78 ? 10.899 45.769 3.808 0.50 23.65 78 GLN A O 1
ATOM 646 O O B GLN A 1 78 ? 10.914 45.762 3.760 0.50 23.66 78 GLN A O 1
ATOM 657 N N . GLY A 1 79 ? 11.420 47.947 3.686 1.00 21.11 79 GLY A N 1
ATOM 658 C CA . GLY A 1 79 ? 12.685 47.753 4.341 1.00 23.85 79 GLY A CA 1
ATOM 659 C C . GLY A 1 79 ? 13.774 47.118 3.511 1.00 20.32 79 GLY A C 1
ATOM 660 O O . GLY A 1 79 ? 14.814 46.778 4.063 1.00 24.54 79 GLY A O 1
ATOM 661 N N . LEU A 1 80 ? 13.551 46.956 2.202 1.00 19.70 80 LEU A N 1
ATOM 662 C CA . LEU A 1 80 ? 14.466 46.138 1.397 1.00 20.96 80 LEU A CA 1
ATOM 663 C C . LEU A 1 80 ? 15.752 46.865 1.093 1.00 20.22 80 LEU A C 1
ATOM 664 O O . LEU A 1 80 ? 16.814 46.264 1.136 1.00 21.10 80 LEU A O 1
ATOM 669 N N . GLY A 1 81 ? 15.644 48.161 0.885 1.00 21.73 81 GLY A N 1
ATOM 670 C CA . GLY A 1 81 ? 16.848 48.966 0.696 1.00 22.31 81 GLY A CA 1
ATOM 671 C C . GLY A 1 81 ? 17.763 48.938 1.919 1.00 22.78 81 GLY A C 1
ATOM 672 O O . GLY A 1 81 ? 18.955 48.690 1.792 1.00 22.93 81 GLY A O 1
ATOM 673 N N . ARG A 1 82 ? 17.207 49.184 3.116 1.00 23.06 82 ARG A N 1
ATOM 674 C CA . ARG A 1 82 ? 17.965 49.005 4.391 1.00 24.14 82 ARG A CA 1
ATOM 675 C C . ARG A 1 82 ? 18.552 47.647 4.528 1.00 22.84 82 ARG A C 1
ATOM 676 O O . ARG A 1 82 ? 19.673 47.520 4.995 1.00 25.89 82 ARG A O 1
ATOM 684 N N . ALA A 1 83 ? 17.742 46.613 4.245 1.00 21.84 83 ALA A N 1
ATOM 685 C CA . ALA A 1 83 ? 18.245 45.259 4.450 1.00 22.21 83 ALA A CA 1
ATOM 686 C C . ALA A 1 83 ? 19.491 45.050 3.590 1.00 20.79 83 ALA A C 1
ATOM 687 O O . ALA A 1 83 ? 20.458 44.463 4.047 1.00 24.31 83 ALA A O 1
ATOM 689 N N . LEU A 1 84 ? 19.408 45.504 2.348 1.00 20.28 84 LEU A N 1
ATOM 690 C CA . LEU A 1 84 ? 20.466 45.294 1.403 1.00 20.67 84 LEU A CA 1
ATOM 691 C C . LEU A 1 84 ? 21.731 46.136 1.796 1.00 19.78 84 LEU A C 1
ATOM 692 O O . LEU A 1 84 ? 22.853 45.615 1.810 1.00 21.36 84 LEU A O 1
ATOM 697 N N . LEU A 1 85 ? 21.517 47.367 2.238 1.00 19.68 85 LEU A N 1
ATOM 698 C CA . LEU A 1 85 ? 22.608 48.212 2.710 1.00 20.63 85 LEU A CA 1
ATOM 699 C C . LEU A 1 85 ? 23.259 47.659 3.954 1.00 22.08 85 LEU A C 1
ATOM 700 O O . LEU A 1 85 ? 24.457 47.618 4.059 1.00 23.78 85 LEU A O 1
ATOM 705 N N . GLU A 1 86 ? 22.459 47.185 4.910 1.00 22.64 86 GLU A N 1
ATOM 706 C CA . GLU A 1 86 ? 22.998 46.571 6.105 1.00 24.25 86 GLU A CA 1
ATOM 707 C C . GLU A 1 86 ? 23.877 45.339 5.806 1.00 23.01 86 GLU A C 1
ATOM 708 O O . GLU A 1 86 ? 24.952 45.161 6.408 1.00 25.75 86 GLU A O 1
ATOM 714 N N . HIS A 1 87 ? 23.422 44.528 4.849 1.00 21.35 87 HIS A N 1
ATOM 715 C CA . HIS A 1 87 ? 24.168 43.363 4.392 1.00 22.29 87 HIS A CA 1
ATOM 716 C C . HIS A 1 87 ? 25.533 43.819 3.816 1.00 20.91 87 HIS A C 1
ATOM 717 O O . HIS A 1 87 ? 26.587 43.265 4.168 1.00 23.20 87 HIS A O 1
ATOM 724 N N . LEU A 1 88 ? 25.484 44.773 2.875 1.00 20.61 88 LEU A N 1
ATOM 725 C CA . LEU A 1 88 ? 26.707 45.346 2.280 1.00 19.38 88 LEU A CA 1
ATOM 726 C C . LEU A 1 88 ? 27.674 45.861 3.338 1.00 18.85 88 LEU A C 1
ATOM 727 O O . LEU A 1 88 ? 28.840 45.490 3.337 1.00 21.07 88 LEU A O 1
ATOM 732 N N . ILE A 1 89 ? 27.160 46.661 4.243 1.00 20.26 89 ILE A N 1
ATOM 733 C CA . ILE A 1 89 ? 27.963 47.238 5.320 1.00 20.30 89 ILE A CA 1
ATOM 734 C C . ILE A 1 89 ? 28.618 46.142 6.165 1.00 21.39 89 ILE A C 1
ATOM 735 O O . ILE A 1 89 ? 29.826 46.191 6.450 1.00 23.97 89 ILE A O 1
ATOM 740 N N . ASP A 1 90 ? 27.815 45.138 6.563 1.00 22.33 90 ASP A N 1
ATOM 741 C CA . ASP A 1 90 ? 28.353 44.028 7.310 1.00 24.00 90 ASP A CA 1
ATOM 742 C C . ASP A 1 90 ? 29.483 43.263 6.584 1.00 22.96 90 ASP A C 1
ATOM 743 O O . ASP A 1 90 ? 30.517 42.932 7.182 1.00 25.29 90 ASP A O 1
ATOM 748 N N A GLU A 1 91 ? 29.271 42.980 5.303 0.50 22.81 91 GLU A N 1
ATOM 749 N N B GLU A 1 91 ? 29.268 42.982 5.300 0.50 22.66 91 GLU A N 1
ATOM 750 C CA A GLU A 1 91 ? 30.274 42.296 4.514 0.50 23.72 91 GLU A CA 1
ATOM 751 C CA B GLU A 1 91 ? 30.248 42.278 4.488 0.50 23.07 91 GLU A CA 1
ATOM 752 C C A GLU A 1 91 ? 31.541 43.153 4.379 0.50 21.92 91 GLU A C 1
ATOM 753 C C B GLU A 1 91 ? 31.524 43.130 4.281 0.50 21.67 91 GLU A C 1
ATOM 754 O O A GLU A 1 91 ? 32.650 42.652 4.547 0.50 23.91 91 GLU A O 1
ATOM 755 O O B GLU A 1 91 ? 32.626 42.589 4.290 0.50 24.99 91 GLU A O 1
ATOM 766 N N . LEU A 1 92 ? 31.372 44.443 4.118 1.00 21.32 92 LEU A N 1
ATOM 767 C CA . LEU A 1 92 ? 32.531 45.341 4.076 1.00 20.16 92 LEU A CA 1
ATOM 768 C C . LEU A 1 92 ? 33.297 45.391 5.397 1.00 21.66 92 LEU A C 1
ATOM 769 O O . LEU A 1 92 ? 34.523 45.321 5.400 1.00 23.53 92 LEU A O 1
ATOM 774 N N . GLU A 1 93 ? 32.572 45.398 6.521 1.00 22.81 93 GLU A N 1
ATOM 775 C CA . GLU A 1 93 ? 33.194 45.387 7.829 1.00 24.32 93 GLU A CA 1
ATOM 776 C C . GLU A 1 93 ? 33.998 44.093 8.031 1.00 22.91 93 GLU A C 1
ATOM 777 O O . GLU A 1 93 ? 35.117 44.105 8.524 1.00 26.51 93 GLU A O 1
ATOM 783 N N . LYS A 1 94 ? 33.416 42.941 7.663 1.00 23.19 94 LYS A N 1
ATOM 784 C CA . LYS A 1 94 ? 34.160 41.681 7.750 1.00 27.57 94 LYS A CA 1
ATOM 785 C C . LYS A 1 94 ? 35.487 41.687 6.988 1.00 27.74 94 LYS A C 1
ATOM 786 O O . LYS A 1 94 ? 36.448 41.044 7.392 1.00 31.23 94 LYS A O 1
ATOM 792 N N . ARG A 1 95 ? 35.514 42.422 5.879 1.00 27.62 95 ARG A N 1
ATOM 793 C CA . ARG A 1 95 ? 36.687 42.533 5.002 1.00 26.31 95 ARG A CA 1
ATOM 794 C C . ARG A 1 95 ? 37.661 43.634 5.425 1.00 25.88 95 ARG A C 1
ATOM 795 O O . ARG A 1 95 ? 38.702 43.828 4.775 1.00 30.05 95 ARG A O 1
ATOM 803 N N . GLY A 1 96 ? 37.338 44.359 6.494 1.00 25.63 96 GLY A N 1
ATOM 804 C CA . GLY A 1 96 ? 38.222 45.400 7.002 1.00 25.04 96 GLY A CA 1
ATOM 805 C C . GLY A 1 96 ? 38.170 46.682 6.203 1.00 26.02 96 GLY A C 1
ATOM 806 O O . GLY A 1 96 ? 39.035 47.538 6.354 1.00 28.68 96 GLY A O 1
ATOM 807 N N . VAL A 1 97 ? 37.133 46.877 5.398 1.00 24.16 97 VAL A N 1
ATOM 808 C CA . VAL A 1 97 ? 37.014 48.096 4.589 1.00 22.79 97 VAL A CA 1
ATOM 809 C C . VAL A 1 97 ? 36.799 49.289 5.511 1.00 22.46 97 VAL A C 1
ATOM 810 O O . VAL A 1 97 ? 36.052 49.210 6.495 1.00 22.65 97 VAL A O 1
ATOM 814 N N . ALA A 1 98 ? 37.518 50.373 5.244 1.00 22.23 98 ALA A N 1
ATOM 815 C CA . ALA A 1 98 ? 37.511 51.539 6.127 1.00 19.61 98 ALA A CA 1
ATOM 816 C C . ALA A 1 98 ? 36.314 52.452 5.983 1.00 19.31 98 ALA A C 1
ATOM 817 O O . ALA A 1 98 ? 35.804 52.963 6.986 1.00 21.60 98 ALA A O 1
ATOM 819 N N A THR A 1 99 ? 35.896 52.715 4.745 0.50 19.83 99 THR A N 1
ATOM 820 N N B THR A 1 99 ? 35.857 52.642 4.745 0.50 19.16 99 THR A N 1
ATOM 821 C CA A THR A 1 99 ? 34.783 53.627 4.484 0.50 20.47 99 THR A CA 1
ATOM 822 C CA B THR A 1 99 ? 34.858 53.652 4.435 0.50 19.43 99 THR A CA 1
ATOM 823 C C A THR A 1 99 ? 33.952 53.120 3.339 0.50 18.36 99 THR A C 1
ATOM 824 C C B THR A 1 99 ? 33.986 53.237 3.263 0.50 18.36 99 THR A C 1
ATOM 825 O O A THR A 1 99 ? 34.444 52.327 2.514 0.50 19.53 99 THR A O 1
ATOM 826 O O B THR A 1 99 ? 34.501 52.656 2.298 0.50 19.65 99 THR A O 1
ATOM 833 N N . LEU A 1 100 ? 32.679 53.538 3.357 1.00 18.03 100 LEU A N 1
ATOM 834 C CA . LEU A 1 100 ? 31.761 53.398 2.229 1.00 17.87 100 LEU A CA 1
ATOM 835 C C . LEU A 1 100 ? 31.276 54.813 1.845 1.00 18.41 100 LEU A C 1
ATOM 836 O O . LEU A 1 100 ? 30.767 55.546 2.677 1.00 19.23 100 LEU A O 1
ATOM 841 N N . TRP A 1 101 ? 31.350 55.118 0.566 1.00 17.39 101 TRP A N 1
ATOM 842 C CA . TRP A 1 101 ? 30.950 56.410 -0.009 1.00 18.76 101 TRP A CA 1
ATOM 843 C C . TRP A 1 101 ? 29.765 56.231 -0.950 1.00 18.05 101 TRP A C 1
ATOM 844 O O . TRP A 1 101 ? 29.643 55.209 -1.616 1.00 18.72 101 TRP A O 1
ATOM 855 N N . LEU A 1 102 ? 28.934 57.240 -1.033 1.00 18.13 102 LEU A N 1
ATOM 856 C CA . LEU A 1 102 ? 27.849 57.276 -2.036 1.00 18.54 102 LEU A CA 1
ATOM 857 C C . LEU A 1 102 ? 27.539 58.697 -2.415 1.00 18.09 102 LEU A C 1
ATOM 858 O O . LEU A 1 102 ? 28.000 59.642 -1.758 1.00 19.61 102 LEU A O 1
ATOM 863 N N . GLU A 1 103 ? 26.765 58.853 -3.478 1.00 18.15 103 GLU A N 1
ATOM 864 C CA . GLU A 1 103 ? 26.338 60.146 -3.966 1.00 19.69 103 GLU A CA 1
ATOM 865 C C . GLU A 1 103 ? 24.812 60.107 -4.105 1.00 19.66 103 GLU A C 1
ATOM 866 O O . GLU A 1 103 ? 24.264 59.082 -4.565 1.00 21.38 103 GLU A O 1
ATOM 872 N N . VAL A 1 104 ? 24.134 61.162 -3.690 1.00 18.22 104 VAL A N 1
ATOM 873 C CA . VAL A 1 104 ? 22.681 61.199 -3.734 1.00 19.34 104 VAL A CA 1
ATOM 874 C C . VAL A 1 104 ? 22.207 62.566 -4.191 1.00 18.33 104 VAL A C 1
ATOM 875 O O . VAL A 1 104 ? 22.743 63.596 -3.788 1.00 19.46 104 VAL A O 1
ATOM 879 N N . ARG A 1 105 ? 21.221 62.604 -5.069 1.00 18.51 105 ARG A N 1
ATOM 880 C CA . ARG A 1 105 ? 20.537 63.832 -5.449 1.00 19.72 105 ARG A CA 1
ATOM 881 C C . ARG A 1 105 ? 20.011 64.569 -4.236 1.00 18.69 105 ARG A C 1
ATOM 882 O O . ARG A 1 105 ? 19.344 63.968 -3.386 1.00 20.26 105 ARG A O 1
ATOM 890 N N . ALA A 1 106 ? 20.270 65.869 -4.143 1.00 20.13 106 ALA A N 1
ATOM 891 C CA . ALA A 1 106 ? 19.888 66.649 -2.958 1.00 20.42 106 ALA A CA 1
ATOM 892 C C . ALA A 1 106 ? 18.376 66.647 -2.662 1.00 21.84 106 ALA A C 1
ATOM 893 O O . ALA A 1 106 ? 17.967 66.844 -1.524 1.00 25.18 106 ALA A O 1
ATOM 895 N N . SER A 1 107 ? 17.557 66.460 -3.701 1.00 22.05 107 SER A N 1
ATOM 896 C CA . SER A 1 107 ? 16.102 66.486 -3.517 1.00 22.52 107 SER A CA 1
ATOM 897 C C . SER A 1 107 ? 15.568 65.209 -2.879 1.00 23.59 107 SER A C 1
ATOM 898 O O . SER A 1 107 ? 14.399 65.188 -2.483 1.00 25.50 107 SER A O 1
ATOM 901 N N . ASN A 1 108 ? 16.384 64.162 -2.772 1.00 21.67 108 ASN A N 1
ATOM 902 C CA . ASN A 1 108 ? 15.924 62.911 -2.172 1.00 20.92 108 ASN A CA 1
ATOM 903 C C . ASN A 1 108 ? 16.113 62.967 -0.660 1.00 21.37 108 ASN A C 1
ATOM 904 O O . ASN A 1 108 ? 16.951 62.264 -0.076 1.00 21.47 108 ASN A O 1
ATOM 909 N N . ALA A 1 109 ? 15.264 63.775 -0.026 1.00 22.71 109 ALA A N 1
ATOM 910 C CA . ALA A 1 109 ? 15.333 63.985 1.419 1.00 25.92 109 ALA A CA 1
ATOM 911 C C . ALA A 1 109 ? 15.118 62.691 2.221 1.00 25.68 109 ALA A C 1
ATOM 912 O O . ALA A 1 109 ? 15.781 62.468 3.234 1.00 25.56 109 ALA A O 1
ATOM 914 N N . ALA A 1 110 ? 14.207 61.841 1.732 1.00 23.49 110 ALA A N 1
ATOM 915 C CA . ALA A 1 110 ? 13.923 60.561 2.376 1.00 25.37 110 ALA A CA 1
ATOM 916 C C . ALA A 1 110 ? 15.130 59.591 2.372 1.00 24.39 110 ALA A C 1
ATOM 917 O O . ALA A 1 110 ? 15.412 58.968 3.397 1.00 26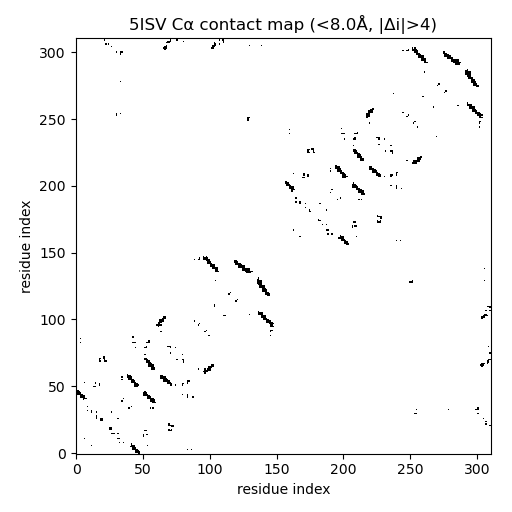.68 110 ALA A O 1
ATOM 919 N N . ALA A 1 111 ? 15.819 59.445 1.232 1.00 22.93 111 ALA A N 1
ATOM 920 C CA . ALA A 1 111 ? 16.982 58.593 1.171 1.00 23.46 111 ALA A CA 1
ATOM 921 C C . ALA A 1 111 ? 18.093 59.185 2.050 1.00 23.24 111 ALA A C 1
ATOM 922 O O . ALA A 1 111 ? 18.731 58.458 2.772 1.00 22.52 111 ALA A O 1
ATOM 924 N N . ILE A 1 112 ? 18.274 60.511 2.020 1.00 21.81 112 ILE A N 1
ATOM 925 C CA . ILE A 1 112 ? 19.313 61.167 2.865 1.00 22.89 112 ILE A CA 1
ATOM 926 C C . ILE A 1 112 ? 19.070 60.864 4.360 1.00 23.37 112 ILE A C 1
ATOM 927 O O . ILE A 1 112 ? 19.973 60.470 5.089 1.00 25.05 112 ILE A O 1
ATOM 932 N N . ALA A 1 113 ? 17.832 61.034 4.805 1.00 26.09 113 ALA A N 1
ATOM 933 C CA . ALA A 1 113 ? 17.443 60.749 6.184 1.00 26.46 113 ALA A CA 1
ATOM 934 C C . ALA A 1 113 ? 17.768 59.279 6.561 1.00 26.62 113 ALA A C 1
ATOM 935 O O . ALA A 1 113 ? 18.358 59.014 7.600 1.00 25.69 113 ALA A O 1
ATOM 937 N N . LEU A 1 114 ? 17.417 58.338 5.684 1.00 25.09 114 LEU A N 1
ATOM 938 C CA . LEU A 1 114 ? 17.732 56.926 5.894 1.00 24.62 114 LEU A CA 1
ATOM 939 C C . LEU A 1 114 ? 19.249 56.709 6.034 1.00 23.03 114 LEU A C 1
ATOM 940 O O . LEU A 1 114 ? 19.708 56.025 6.952 1.00 23.85 114 LEU A O 1
ATOM 945 N N . TYR A 1 115 ? 20.040 57.291 5.111 1.00 20.56 115 TYR A N 1
ATOM 946 C CA . TYR A 1 115 ? 21.487 57.128 5.155 1.00 19.08 115 TYR A CA 1
ATOM 947 C C . TYR A 1 115 ? 22.046 57.707 6.451 1.00 19.67 115 TYR A C 1
ATOM 948 O O . TYR A 1 115 ? 22.932 57.095 7.071 1.00 20.45 115 TYR A O 1
ATOM 957 N N . GLU A 1 116 ? 21.518 58.849 6.888 1.00 22.08 116 GLU A N 1
ATOM 958 C CA . GLU A 1 116 ? 22.019 59.439 8.134 1.00 24.23 116 GLU A CA 1
ATOM 959 C C . GLU A 1 116 ? 21.762 58.471 9.282 1.00 24.50 116 GLU A C 1
ATOM 960 O O . GLU A 1 116 ? 22.599 58.305 10.167 1.00 26.85 116 GLU A O 1
ATOM 966 N N . SER A 1 117 ? 20.593 57.830 9.284 1.00 25.17 117 SER A N 1
ATOM 967 C CA . SER A 1 117 ? 20.248 56.885 10.374 1.00 25.91 117 SER A CA 1
ATOM 968 C C . SER A 1 117 ? 21.157 55.646 10.389 1.00 25.66 117 SER A C 1
ATOM 969 O O . SER A 1 117 ? 21.291 54.973 11.426 1.00 28.72 117 SER A O 1
ATOM 972 N N . LEU A 1 118 ? 21.770 55.322 9.239 1.00 24.03 118 LEU A N 1
ATOM 973 C CA . LEU A 1 118 ? 22.754 54.262 9.163 1.00 24.88 118 LEU A CA 1
ATOM 974 C C . LEU A 1 118 ? 24.177 54.667 9.524 1.00 23.70 118 LEU A C 1
ATOM 975 O O . LEU A 1 118 ? 25.067 53.820 9.523 1.00 26.66 118 LEU A O 1
ATOM 980 N N . GLY A 1 119 ? 24.381 55.946 9.793 1.00 24.10 119 GLY A N 1
ATOM 981 C CA . GLY A 1 119 ? 25.691 56.471 10.216 1.00 24.84 119 GLY A CA 1
ATOM 982 C C . GLY A 1 119 ? 26.396 57.296 9.176 1.00 24.74 119 GLY A C 1
ATOM 983 O O . GLY A 1 119 ? 27.528 57.764 9.438 1.00 24.54 119 GLY A O 1
ATOM 984 N N . PHE A 1 120 ? 25.802 57.491 7.994 1.00 22.58 120 PHE A N 1
ATOM 985 C CA . PHE A 1 120 ? 26.482 58.310 6.945 1.00 21.37 120 PHE A CA 1
ATOM 986 C C . PHE A 1 120 ? 26.515 59.799 7.343 1.00 22.12 120 PHE A C 1
ATOM 987 O O . PHE A 1 120 ? 25.557 60.296 7.914 1.00 24.21 120 PHE A O 1
ATOM 995 N N . ASN A 1 121 ? 27.611 60.481 6.991 1.00 24.66 121 ASN A N 1
ATOM 996 C CA . ASN A 1 121 ? 27.788 61.918 7.225 1.00 27.98 121 ASN A CA 1
ATOM 997 C C . ASN A 1 121 ? 27.929 62.557 5.852 1.00 24.36 121 ASN A C 1
ATOM 998 O O . ASN A 1 121 ? 28.568 61.979 4.995 1.00 27.50 121 ASN A O 1
ATOM 1003 N N . GLU A 1 122 ? 27.381 63.745 5.654 1.00 27.29 122 GLU A N 1
ATOM 1004 C CA . GLU A 1 122 ? 27.695 64.556 4.453 1.00 26.46 122 GLU A CA 1
ATOM 1005 C C . GLU A 1 122 ? 29.189 64.914 4.457 1.00 29.08 122 GLU A C 1
ATOM 1006 O O . GLU A 1 122 ? 29.668 65.488 5.425 1.00 34.61 122 GLU A O 1
ATOM 1012 N N . ALA A 1 123 ? 29.898 64.569 3.385 1.00 25.62 123 ALA A N 1
ATOM 1013 C CA . ALA A 1 123 ? 31.309 64.854 3.251 1.00 28.53 123 ALA A CA 1
ATOM 1014 C C . ALA A 1 123 ? 31.462 66.142 2.468 1.00 30.91 123 ALA A C 1
ATOM 1015 O O . ALA A 1 123 ? 32.277 66.964 2.812 1.00 34.83 123 ALA A O 1
ATOM 1017 N N . THR A 1 124 ? 30.709 66.286 1.395 1.00 27.48 124 THR A N 1
ATOM 1018 C CA . THR A 1 124 ? 30.753 67.437 0.539 1.00 28.27 124 THR A CA 1
ATOM 1019 C C . THR A 1 124 ? 29.536 67.515 -0.371 1.00 24.62 124 THR A C 1
ATOM 1020 O O . THR A 1 124 ? 28.742 66.591 -0.456 1.00 27.24 124 THR A O 1
ATOM 1024 N N . ILE A 1 125 ? 29.392 68.645 -1.025 1.00 26.48 125 ILE A N 1
ATOM 1025 C CA . ILE A 1 125 ? 28.310 68.944 -1.936 1.00 23.41 125 ILE A CA 1
ATOM 1026 C C . ILE A 1 125 ? 28.921 69.217 -3.287 1.00 23.61 125 ILE A C 1
ATOM 1027 O O . ILE A 1 125 ? 29.993 69.814 -3.354 1.00 24.97 125 ILE A O 1
ATOM 1032 N N . ARG A 1 126 ? 28.244 68.807 -4.365 1.00 21.38 126 ARG A N 1
ATOM 1033 C CA . ARG A 1 126 ? 28.704 69.153 -5.737 1.00 22.40 126 ARG A CA 1
ATOM 1034 C C . ARG A 1 126 ? 27.608 69.962 -6.373 1.00 21.34 126 ARG A C 1
ATOM 1035 O O . ARG A 1 126 ? 26.539 69.431 -6.676 1.00 22.75 126 ARG A O 1
ATOM 1043 N N . ARG A 1 127 ? 27.817 71.278 -6.498 1.00 22.55 127 ARG A N 1
ATOM 1044 C CA . ARG A 1 127 ? 26.809 72.183 -7.009 1.00 22.80 127 ARG A CA 1
ATOM 1045 C C . ARG A 1 127 ? 26.382 71.798 -8.415 1.00 23.56 127 ARG A C 1
ATOM 1046 O O . ARG A 1 127 ? 27.197 71.647 -9.312 1.00 24.67 127 ARG A O 1
ATOM 1054 N N . ASN A 1 128 ? 25.077 71.638 -8.613 1.00 23.22 128 ASN A N 1
ATOM 1055 C CA . ASN A 1 128 ? 24.481 71.443 -9.942 1.00 23.83 128 ASN A CA 1
ATOM 1056 C C . ASN A 1 128 ? 25.060 70.229 -10.704 1.00 21.72 128 ASN A C 1
ATOM 1057 O O . ASN A 1 128 ? 25.100 70.222 -11.956 1.00 27.55 128 ASN A O 1
ATOM 1062 N N . TYR A 1 129 ? 25.466 69.195 -9.941 1.00 21.73 129 TYR A N 1
ATOM 1063 C CA . TYR A 1 129 ? 26.097 68.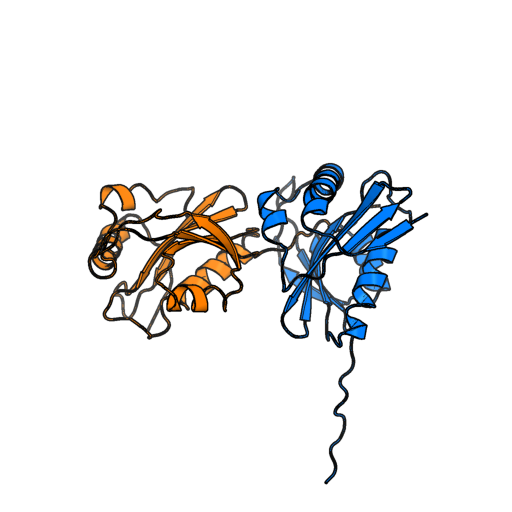008 -10.504 1.00 20.75 129 TYR A CA 1
ATOM 1064 C C . TYR A 1 129 ? 25.178 67.187 -11.405 1.00 21.96 129 TYR A C 1
ATOM 1065 O O . TYR A 1 129 ? 25.614 66.573 -12.375 1.00 25.32 129 TYR A O 1
ATOM 1074 N N . TYR A 1 130 ? 23.903 67.116 -11.044 1.00 22.49 130 TYR A N 1
ATOM 1075 C CA . TYR A 1 130 ? 22.966 66.248 -11.717 1.00 21.24 130 TYR A CA 1
ATOM 1076 C C . TYR A 1 130 ? 22.012 67.027 -12.567 1.00 24.28 130 TYR A C 1
ATOM 1077 O O . TYR A 1 130 ? 21.509 68.056 -12.128 1.00 26.13 130 TYR A O 1
ATOM 1086 N N . PRO A 1 131 ? 21.616 66.454 -13.729 1.00 25.87 131 PRO A N 1
ATOM 1087 C CA . PRO A 1 131 ? 20.501 67.053 -14.462 1.00 25.69 131 PRO A CA 1
ATOM 1088 C C . PRO A 1 131 ? 19.165 66.720 -13.822 1.00 25.56 131 PRO A C 1
ATOM 1089 O O . PRO A 1 131 ? 18.984 65.650 -13.220 1.00 26.37 131 PRO A O 1
ATOM 1093 N N . THR A 1 132 ? 18.238 67.649 -13.917 1.00 25.72 132 THR A N 1
ATOM 1094 C CA . THR A 1 132 ? 16.839 67.356 -13.650 1.00 26.61 132 THR A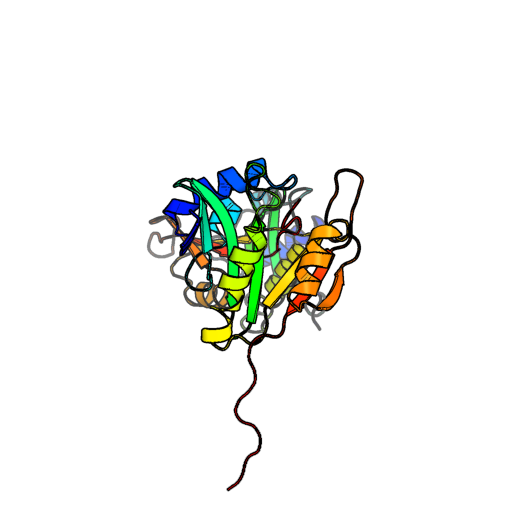 CA 1
ATOM 1095 C C . THR A 1 132 ? 15.992 67.589 -14.891 1.00 30.48 132 THR A C 1
ATOM 1096 O O . THR A 1 132 ? 16.456 68.007 -15.955 1.00 33.35 132 THR A O 1
ATOM 1100 N N . THR A 1 133 ? 14.711 67.280 -14.736 1.00 31.86 133 THR A N 1
ATOM 1101 C CA . THR A 1 133 ? 13.711 67.586 -15.742 1.00 38.43 133 THR A CA 1
ATOM 1102 C C . THR A 1 133 ? 13.426 69.077 -15.862 1.00 44.71 133 THR A C 1
ATOM 1103 O O . THR A 1 133 ? 12.780 69.466 -16.827 1.00 49.64 133 THR A O 1
ATOM 1107 N N . ASP A 1 134 ? 13.870 69.881 -14.886 1.00 46.10 134 ASP A N 1
ATOM 1108 C CA . ASP A 1 134 ? 13.674 71.339 -14.871 1.00 49.83 134 ASP A CA 1
ATOM 1109 C C . ASP A 1 134 ? 14.945 72.115 -15.171 1.00 48.75 134 ASP A C 1
ATOM 1110 O O . ASP A 1 134 ? 14.871 73.137 -15.831 1.00 59.99 134 ASP A O 1
ATOM 1115 N N . GLY A 1 135 ? 16.077 71.666 -14.629 1.00 41.99 135 GLY A N 1
ATOM 1116 C CA . GLY A 1 135 ? 17.397 72.244 -14.884 1.00 37.49 135 GLY A CA 1
ATOM 1117 C C . GLY A 1 135 ? 18.500 71.374 -14.281 1.00 32.90 135 GLY A C 1
ATOM 1118 O O . GLY A 1 135 ? 18.843 70.350 -14.857 1.00 32.52 135 GLY A O 1
ATOM 1119 N N . ARG A 1 136 ? 19.053 71.768 -13.123 1.00 31.57 136 ARG A N 1
ATOM 1120 C CA . ARG A 1 136 ? 20.132 71.010 -12.446 1.00 28.24 136 ARG A CA 1
ATOM 1121 C C . ARG A 1 136 ? 19.930 70.943 -10.917 1.00 26.31 136 ARG A C 1
ATOM 1122 O O . ARG A 1 136 ? 19.216 71.762 -10.359 1.00 29.75 136 ARG A O 1
ATOM 1130 N N . GLU A 1 137 ? 20.493 69.928 -10.261 1.00 24.60 137 GLU A N 1
ATOM 1131 C CA . GLU A 1 137 ? 20.445 69.831 -8.798 1.00 24.10 137 GLU A CA 1
ATOM 1132 C C . GLU A 1 137 ? 21.769 69.325 -8.247 1.00 21.79 137 GLU A C 1
ATOM 1133 O O . GLU A 1 137 ? 22.555 68.667 -8.953 1.00 22.98 137 GLU A O 1
ATOM 1139 N N . ASP A 1 138 ? 22.002 69.643 -6.986 1.00 20.89 138 ASP A N 1
ATOM 1140 C CA . ASP A 1 138 ? 23.223 69.272 -6.318 1.00 21.37 138 ASP A CA 1
ATOM 1141 C C . ASP A 1 138 ? 23.273 67.771 -6.054 1.00 20.89 138 ASP A C 1
ATOM 1142 O O . ASP A 1 138 ? 22.228 67.080 -5.906 1.00 22.35 138 ASP A O 1
ATOM 1147 N N . ALA A 1 139 ? 24.485 67.265 -5.988 1.00 20.67 139 ALA A N 1
ATOM 1148 C CA . ALA A 1 139 ? 24.812 65.952 -5.449 1.00 21.78 139 ALA A CA 1
ATOM 1149 C C . ALA A 1 139 ? 25.340 66.123 -4.043 1.00 20.79 139 ALA A C 1
ATOM 1150 O O . ALA A 1 139 ? 26.056 67.080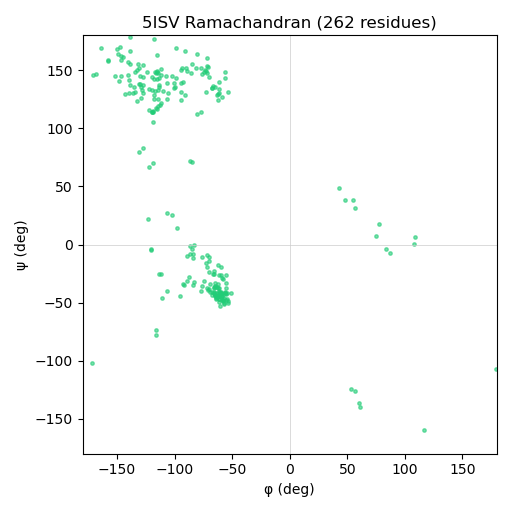 -3.748 1.00 23.71 139 ALA A O 1
ATOM 1152 N N . ILE A 1 140 ? 24.929 65.238 -3.139 1.00 20.76 140 ILE A N 1
ATOM 1153 C CA . ILE A 1 140 ? 25.482 65.196 -1.795 1.00 22.32 140 ILE A CA 1
ATOM 1154 C C . ILE A 1 140 ? 26.347 63.974 -1.771 1.00 20.37 140 ILE A C 1
ATOM 1155 O O . ILE A 1 140 ? 25.850 62.865 -2.067 1.00 20.78 140 ILE A O 1
ATOM 1160 N N . ILE A 1 141 ? 27.599 64.105 -1.411 1.00 23.35 141 ILE A N 1
ATOM 1161 C CA . ILE A 1 141 ? 28.518 62.996 -1.234 1.00 23.22 141 ILE A CA 1
ATOM 1162 C C . ILE A 1 141 ? 28.462 62.669 0.245 1.00 21.99 141 ILE A C 1
ATOM 1163 O O . ILE A 1 141 ? 28.660 63.530 1.097 1.00 24.87 141 ILE A O 1
ATOM 1168 N N . MET A 1 142 ? 28.150 61.414 0.548 1.00 19.31 142 MET A N 1
ATOM 1169 C CA . MET A 1 142 ? 28.110 60.937 1.927 1.00 20.94 142 MET A CA 1
ATOM 1170 C C . MET A 1 142 ? 29.137 59.839 2.173 1.00 19.15 142 MET A C 1
ATOM 1171 O O . MET A 1 142 ? 29.427 59.017 1.276 1.00 21.53 142 MET A O 1
ATOM 1176 N N . ALA A 1 143 ? 29.635 59.799 3.407 1.00 19.91 143 ALA A N 1
ATOM 1177 C CA . ALA A 1 143 ? 30.633 58.802 3.828 1.00 20.96 143 ALA A CA 1
ATOM 1178 C C . ALA A 1 143 ? 30.221 58.106 5.139 1.00 20.54 143 ALA A C 1
ATOM 1179 O O . ALA A 1 143 ? 29.754 58.742 6.068 1.00 22.51 143 ALA A O 1
ATOM 1181 N N . LEU A 1 144 ? 30.432 56.801 5.180 1.00 20.02 144 LEU A N 1
ATOM 1182 C CA . LEU A 1 144 ? 30.220 55.997 6.354 1.00 19.22 144 LEU A CA 1
ATOM 1183 C C . LEU A 1 144 ? 31.538 55.334 6.772 1.00 18.55 144 LEU A C 1
ATOM 1184 O O . LEU A 1 144 ? 32.067 54.502 6.063 1.00 19.43 144 LEU A O 1
ATOM 1189 N N . PRO A 1 145 ? 32.063 55.716 7.937 1.00 21.82 145 PRO A N 1
ATOM 1190 C CA . PRO A 1 145 ? 33.187 54.951 8.507 1.00 20.90 145 PRO A CA 1
ATOM 1191 C C . PRO A 1 145 ? 32.694 53.550 8.906 1.00 21.35 145 PRO A C 1
ATOM 1192 O O . PRO A 1 145 ? 31.632 53.453 9.491 1.00 23.37 145 PRO A O 1
ATOM 1196 N N . ILE A 1 146 ? 33.473 52.533 8.583 1.00 20.47 146 ILE A N 1
ATOM 1197 C CA . ILE A 1 146 ? 33.138 51.168 8.895 1.00 21.86 146 ILE A CA 1
ATOM 1198 C C . ILE A 1 146 ? 34.168 50.582 9.860 1.00 22.57 146 ILE A C 1
ATOM 1199 O O . ILE A 1 146 ? 33.916 50.491 11.049 1.00 30.08 146 ILE A O 1
ATOM 1204 N N . SER A 1 147 ? 35.339 50.196 9.367 1.00 20.42 147 SER A N 1
ATOM 1205 C CA . SER A 1 147 ? 36.285 49.437 10.169 1.00 21.53 147 SER A CA 1
ATOM 1206 C C . SER A 1 147 ? 37.244 50.354 10.967 1.00 21.33 147 SER A C 1
ATOM 1207 O O . SER A 1 147 ? 37.633 51.473 10.541 1.00 22.81 147 SER A O 1
ATOM 1210 N N . MET A 1 148 ? 37.638 49.827 12.112 1.00 22.78 148 MET A N 1
ATOM 1211 C CA . MET A 1 148 ? 38.625 50.468 12.952 1.00 20.15 148 MET A CA 1
ATOM 1212 C C . MET A 1 148 ? 40.045 50.004 12.601 1.00 22.18 148 MET A C 1
ATOM 1213 O O . MET A 1 148 ? 40.260 48.861 12.197 1.00 25.75 148 MET A O 1
ATOM 1218 N N . ALA A 1 149 ? 40.995 50.878 12.860 1.00 21.68 149 ALA A N 1
ATOM 1219 C CA . ALA A 1 149 ? 42.381 50.523 12.748 1.00 23.50 149 ALA A CA 1
ATOM 1220 C C . ALA A 1 149 ? 42.810 49.695 13.972 1.00 23.52 149 ALA A C 1
ATOM 1221 O O . ALA A 1 149 ? 42.238 49.825 15.107 1.00 25.71 149 ALA A O 1
ATOM 1223 N N . GLY A 1 150 ? 43.793 48.842 13.766 1.00 22.76 150 GLY A N 1
ATOM 1224 C CA . GLY A 1 150 ? 44.224 47.967 14.807 1.00 24.48 150 GLY A CA 1
ATOM 1225 C C . GLY A 1 150 ? 45.629 48.005 15.307 1.00 22.47 150 GLY A C 1
ATOM 1226 O O . GLY A 1 150 ? 45.959 47.337 16.201 1.00 23.43 150 GLY A O 1
ATOM 1227 N N . GLU A 1 151 ? 46.475 48.837 14.674 1.00 21.68 151 GLU A N 1
ATOM 1228 C CA . GLU A 1 151 ? 47.856 48.924 15.131 1.00 22.59 151 GLU A CA 1
ATOM 1229 C C . GLU A 1 151 ? 48.028 49.609 16.469 1.00 21.96 151 GLU A C 1
ATOM 1230 O O . GLU A 1 151 ? 48.832 49.237 17.200 1.00 23.70 151 GLU A O 1
ATOM 1236 N N . ASN A 1 152 ? 47.274 50.650 16.720 1.00 22.43 152 ASN A N 1
ATOM 1237 C CA . ASN A 1 152 ? 47.245 51.275 18.014 1.00 22.73 152 ASN A CA 1
ATOM 1238 C C . ASN A 1 152 ? 48.638 51.787 18.359 1.00 21.08 152 ASN A C 1
ATOM 1239 O O . ASN A 1 152 ? 49.318 52.292 17.496 1.00 23.34 152 ASN A O 1
ATOM 1244 N N . LEU A 1 153 ? 49.042 51.634 19.584 1.00 22.43 153 LEU A N 1
ATOM 1245 C CA . LEU A 1 153 ? 50.281 52.155 20.095 1.00 23.41 153 LEU A CA 1
ATOM 1246 C C . LEU A 1 153 ? 51.349 51.126 19.967 1.00 25.45 153 LEU A C 1
ATOM 1247 O O . LEU A 1 153 ? 51.147 49.970 20.172 1.00 30.07 153 LEU A O 1
ATOM 1252 N N . TYR A 1 154 ? 52.534 51.585 19.593 1.00 27.81 154 TYR A N 1
ATOM 1253 C CA . TYR A 1 154 ? 53.688 50.714 19.484 1.00 31.58 154 TYR A CA 1
ATOM 1254 C C . TYR A 1 154 ? 54.623 50.771 20.638 1.00 31.32 154 TYR A C 1
ATOM 1255 O O . TYR A 1 154 ? 54.999 51.848 21.074 1.00 34.28 154 TYR A O 1
ATOM 1264 N N . PHE A 1 155 ? 55.026 49.577 21.079 1.00 35.23 155 PHE A N 1
ATOM 1265 C CA . PHE A 1 155 ? 56.053 49.404 22.093 1.00 36.15 155 PHE A CA 1
ATOM 1266 C C . PHE A 1 155 ? 57.105 48.400 21.634 1.00 39.52 155 PHE A C 1
ATOM 1267 O O . PHE A 1 155 ? 56.774 47.431 20.896 1.00 39.45 155 PHE A O 1
ATOM 1275 N N . GLN A 1 156 ? 58.366 48.649 22.036 1.00 44.59 156 GLN A N 1
ATOM 1276 C CA . GLN A 1 156 ? 59.515 47.786 21.673 1.00 50.60 156 GLN A CA 1
ATOM 1277 C C . GLN A 1 156 ? 60.302 47.288 22.889 1.00 52.51 156 GLN A C 1
ATOM 1278 O O . GLN A 1 156 ? 59.911 47.533 24.029 1.00 53.42 156 GLN A O 1
ATOM 1284 N N . MET B 1 1 ? 57.272 74.179 -19.122 1.00 56.11 1 MET B N 1
ATOM 1285 C CA . MET B 1 1 ? 55.922 74.266 -18.465 1.00 55.23 1 MET B CA 1
ATOM 1286 C C . MET B 1 1 ? 54.885 73.570 -19.346 1.00 39.79 1 MET B C 1
ATOM 1287 O O . MET B 1 1 ? 55.005 73.648 -20.556 1.00 38.64 1 MET B O 1
ATOM 1292 N N . ASN B 1 2 ? 53.892 72.881 -18.758 1.00 46.49 2 ASN B N 1
ATOM 1293 C CA . ASN B 1 2 ? 52.806 72.240 -19.533 1.00 43.10 2 ASN B CA 1
ATOM 1294 C C . ASN B 1 2 ? 51.394 72.839 -19.247 1.00 41.95 2 ASN B C 1
ATOM 1295 O O . ASN B 1 2 ? 51.091 73.305 -18.138 1.00 49.60 2 ASN B O 1
ATOM 1300 N N . THR B 1 3 ? 50.550 72.833 -20.271 1.00 35.32 3 THR B N 1
ATOM 1301 C CA . THR B 1 3 ? 49.143 73.289 -20.183 1.00 35.25 3 THR B CA 1
ATOM 1302 C C . THR B 1 3 ? 48.211 72.284 -20.885 1.00 30.42 3 THR B C 1
ATOM 1303 O O . THR B 1 3 ? 48.631 71.771 -21.868 1.00 30.95 3 THR B O 1
ATOM 1307 N N . ILE B 1 4 ? 46.968 72.102 -20.438 1.00 29.96 4 ILE B N 1
ATOM 1308 C CA . ILE B 1 4 ? 45.995 71.246 -21.168 1.00 26.26 4 ILE B CA 1
ATOM 1309 C C . ILE B 1 4 ? 44.796 72.122 -21.492 1.00 26.32 4 ILE B C 1
ATOM 1310 O O . ILE B 1 4 ? 44.343 72.892 -20.640 1.00 31.22 4 ILE B O 1
ATOM 1315 N N . SER B 1 5 ? 44.310 72.064 -22.723 1.00 26.59 5 SER B N 1
ATOM 1316 C CA . SER B 1 5 ? 43.182 72.867 -23.165 1.00 28.11 5 SER B CA 1
ATOM 1317 C C . SER B 1 5 ? 42.441 72.181 -24.300 1.00 25.96 5 SER B C 1
ATOM 1318 O O . SER B 1 5 ? 42.874 71.128 -24.781 1.00 25.15 5 SER B O 1
ATOM 1321 N N A SER B 1 6 ? 41.325 72.772 -24.720 0.25 28.49 6 SER B N 1
ATOM 1322 N N B SER B 1 6 ? 41.325 72.773 -24.716 0.25 28.90 6 SER B N 1
ATOM 1323 N N C SER B 1 6 ? 41.347 72.775 -24.718 0.50 28.85 6 SER B N 1
ATOM 1324 C CA A SER B 1 6 ? 40.553 72.265 -25.850 0.25 29.16 6 SER B CA 1
ATOM 1325 C CA B SER B 1 6 ? 40.554 72.263 -25.841 0.25 30.21 6 SER B CA 1
ATOM 1326 C CA C SER B 1 6 ? 40.587 72.268 -25.850 0.50 30.22 6 SER B CA 1
ATOM 1327 C C A SER B 1 6 ? 41.371 72.251 -27.149 0.25 28.03 6 SER B C 1
ATOM 1328 C C B SER B 1 6 ? 41.357 72.259 -27.154 0.25 28.20 6 SER B C 1
ATOM 1329 C C C SER B 1 6 ? 41.410 72.248 -27.148 0.50 28.12 6 SER B C 1
ATOM 1330 O O A SER B 1 6 ? 42.162 73.170 -27.418 0.25 30.64 6 SER B O 1
ATOM 1331 O O B SER B 1 6 ? 42.129 73.191 -27.435 0.25 30.75 6 SER B O 1
ATOM 1332 O O C SER B 1 6 ? 42.242 73.142 -27.407 0.50 30.72 6 SER B O 1
ATOM 1339 N N . LEU B 1 7 ? 41.191 71.185 -27.928 1.00 27.19 7 LEU B N 1
ATOM 1340 C CA . LEU B 1 7 ? 41.725 71.072 -29.265 1.00 28.62 7 LEU B CA 1
ATOM 1341 C C . LEU B 1 7 ? 40.682 71.637 -30.213 1.00 29.74 7 LEU B C 1
ATOM 1342 O O . LEU B 1 7 ? 39.590 71.065 -30.349 1.00 31.18 7 LEU B O 1
ATOM 1347 N N . GLU B 1 8 ? 41.019 72.731 -30.879 1.00 32.86 8 GLU B N 1
ATOM 1348 C CA . GLU B 1 8 ? 40.134 73.395 -31.812 1.00 37.43 8 GLU B CA 1
ATOM 1349 C C . GLU B 1 8 ? 40.488 72.983 -33.246 1.00 38.39 8 GLU B C 1
ATOM 1350 O O . GLU B 1 8 ? 41.556 72.401 -33.502 1.00 37.26 8 GLU B O 1
ATOM 1356 N N . THR B 1 9 ? 39.614 73.338 -34.183 1.00 41.90 9 THR B N 1
ATOM 1357 C CA . THR B 1 9 ? 39.795 73.028 -35.615 1.00 43.28 9 THR B CA 1
ATOM 1358 C C . THR B 1 9 ? 41.139 73.562 -36.155 1.00 43.14 9 THR B C 1
ATOM 1359 O O . THR B 1 9 ? 41.851 72.878 -36.907 1.00 43.91 9 THR B O 1
ATOM 1363 N N . THR B 1 10 ? 41.468 74.788 -35.752 1.00 41.16 10 THR B N 1
ATOM 1364 C CA . THR B 1 10 ? 42.759 75.408 -36.057 1.00 43.47 10 THR B CA 1
ATOM 1365 C C . THR B 1 10 ? 43.972 74.679 -35.476 1.00 40.02 10 THR B C 1
ATOM 1366 O O . THR B 1 10 ? 45.094 74.929 -35.916 1.00 42.59 10 THR B O 1
ATOM 1370 N N . ASP B 1 11 ? 43.754 73.813 -34.482 1.00 38.49 11 ASP B N 1
ATOM 1371 C CA . ASP B 1 11 ? 44.820 72.991 -33.920 1.00 36.40 11 ASP B CA 1
ATOM 1372 C C . ASP B 1 11 ? 45.051 71.671 -34.654 1.00 32.62 11 ASP B C 1
ATOM 1373 O O . ASP B 1 11 ? 46.013 70.977 -34.349 1.00 33.41 11 ASP B O 1
ATOM 1378 N N . LEU B 1 12 ? 44.188 71.307 -35.610 1.00 35.21 12 LEU B N 1
ATOM 1379 C CA . LEU B 1 12 ? 44.302 69.982 -36.259 1.00 33.03 12 LEU B CA 1
ATOM 1380 C C . LEU B 1 12 ? 45.606 69.767 -37.088 1.00 35.59 12 LEU B C 1
ATOM 1381 O O . LEU B 1 12 ? 46.122 68.648 -37.134 1.00 36.20 12 LEU B O 1
ATOM 1386 N N . PRO B 1 13 ? 46.159 70.819 -37.736 1.00 34.40 13 PRO B N 1
ATOM 1387 C CA . PRO B 1 13 ? 47.464 70.556 -38.344 1.00 35.23 13 PRO B CA 1
ATOM 1388 C C . PRO B 1 13 ? 48.565 70.129 -37.371 1.00 33.85 13 PRO B C 1
ATOM 1389 O O . PRO B 1 13 ? 49.346 69.231 -37.686 1.00 32.07 13 PRO B O 1
ATOM 1393 N N . ALA B 1 14 ? 48.638 70.771 -36.207 1.00 31.21 14 ALA B N 1
ATOM 1394 C CA . ALA B 1 14 ? 49.594 70.373 -35.192 1.00 30.87 14 ALA B CA 1
ATOM 1395 C C . ALA B 1 14 ? 49.280 68.939 -34.682 1.00 27.37 14 ALA B C 1
ATOM 1396 O O . ALA B 1 14 ? 50.185 68.133 -34.522 1.00 26.41 14 ALA B O 1
ATOM 1398 N N . ALA B 1 15 ? 48.001 68.602 -34.463 1.00 28.45 15 ALA B N 1
ATOM 1399 C CA . ALA B 1 15 ? 47.640 67.248 -34.029 1.00 27.51 15 ALA B CA 1
ATOM 1400 C C . ALA B 1 15 ? 47.961 66.202 -35.128 1.00 27.72 15 ALA B C 1
ATOM 1401 O O . ALA B 1 15 ? 48.533 65.161 -34.820 1.00 26.35 15 ALA B O 1
ATOM 1403 N N . TYR B 1 16 ? 47.677 66.519 -36.410 1.00 27.49 16 TYR B N 1
ATOM 1404 C CA . TYR B 1 16 ? 48.036 65.625 -37.518 1.00 32.56 16 TYR B CA 1
ATOM 1405 C C . TYR B 1 16 ? 49.540 65.415 -37.579 1.00 29.90 16 TYR B C 1
ATOM 1406 O O . TYR B 1 16 ? 50.006 64.319 -37.772 1.00 29.61 16 TYR B O 1
ATOM 1415 N N . HIS B 1 17 ? 50.318 66.484 -37.393 1.00 29.73 17 HIS B N 1
ATOM 1416 C CA . HIS B 1 17 ? 51.778 66.342 -37.330 1.00 31.41 17 HIS B CA 1
ATOM 1417 C C . HIS B 1 17 ? 52.240 65.367 -36.253 1.00 27.31 17 HIS B C 1
ATOM 1418 O O . HIS B 1 17 ? 53.100 64.525 -36.504 1.00 27.41 17 HIS B O 1
ATOM 1425 N N . ILE B 1 18 ? 51.622 65.408 -35.064 1.00 26.28 18 ILE B N 1
ATOM 1426 C CA . ILE B 1 18 ? 51.928 64.419 -34.024 1.00 24.54 18 ILE B CA 1
ATOM 1427 C C . ILE B 1 18 ? 51.532 63.019 -34.479 1.00 24.73 18 ILE B C 1
ATOM 1428 O O . ILE B 1 18 ? 52.293 62.093 -34.309 1.00 25.55 18 ILE B O 1
ATOM 1433 N N . GLU B 1 19 ? 50.328 62.890 -35.018 1.00 25.63 19 GLU B N 1
ATOM 1434 C CA . GLU B 1 19 ? 49.860 61.569 -35.484 1.00 27.09 19 GLU B CA 1
ATOM 1435 C C . GLU B 1 19 ? 50.865 60.893 -36.450 1.00 29.62 19 GLU B C 1
ATOM 1436 O O . GLU B 1 19 ? 51.121 59.693 -36.314 1.00 28.75 19 GLU B O 1
ATOM 1442 N N A GLN B 1 20 ? 51.423 61.664 -37.397 0.50 30.84 20 GLN B N 1
ATOM 1443 N N B GLN B 1 20 ? 51.447 61.665 -37.371 0.50 31.02 20 GLN B N 1
ATOM 1444 C CA A GLN B 1 20 ? 52.440 61.169 -38.369 0.50 31.42 20 GLN B CA 1
ATOM 1445 C CA B GLN B 1 20 ? 52.415 61.139 -38.356 0.50 32.11 20 GLN B CA 1
ATOM 1446 C C A GLN B 1 20 ? 53.722 60.660 -37.708 0.50 31.57 20 GLN B C 1
ATOM 1447 C C B GLN B 1 20 ? 53.745 60.691 -37.738 0.50 31.70 20 GLN B C 1
ATOM 1448 O O A GLN B 1 20 ? 54.328 59.693 -38.170 0.50 32.91 20 GLN B O 1
ATOM 1449 O O B GLN B 1 20 ? 54.402 59.790 -38.261 0.50 33.32 20 GLN B O 1
ATOM 1460 N N . ARG B 1 21 ? 54.136 61.344 -36.642 1.00 29.20 21 ARG B N 1
ATOM 1461 C CA . ARG B 1 21 ? 55.330 61.020 -35.901 1.00 31.12 21 ARG B CA 1
ATOM 1462 C C . ARG B 1 21 ? 55.163 59.923 -34.906 1.00 30.43 21 ARG B C 1
ATOM 1463 O O . ARG B 1 21 ? 56.107 59.168 -34.672 1.00 30.69 21 ARG B O 1
ATOM 1471 N N . ALA B 1 22 ? 53.962 59.844 -34.302 1.00 27.20 22 ALA B N 1
ATOM 1472 C CA . ALA B 1 22 ? 53.722 58.911 -33.203 1.00 26.50 22 ALA B CA 1
ATOM 1473 C C . ALA B 1 22 ? 53.166 57.565 -33.613 1.00 27.64 22 ALA B C 1
ATOM 1474 O O . ALA B 1 22 ? 53.435 56.579 -32.938 1.00 29.44 22 ALA B O 1
ATOM 1476 N N . HIS B 1 23 ? 52.348 57.547 -34.652 1.00 23.78 23 HIS B N 1
ATOM 1477 C CA . HIS B 1 23 ? 51.558 56.318 -35.000 1.00 23.66 23 HIS B CA 1
ATOM 1478 C C . HIS B 1 23 ? 51.962 55.706 -36.345 1.00 26.32 23 HIS B C 1
ATOM 1479 O O . HIS B 1 23 ? 51.977 56.409 -37.366 1.00 27.82 23 HIS B O 1
ATOM 1486 N N . ALA B 1 24 ? 52.305 54.418 -36.331 1.00 25.50 24 ALA B N 1
ATOM 1487 C CA . ALA B 1 24 ? 52.680 53.707 -37.568 1.00 26.46 24 ALA B CA 1
ATOM 1488 C C . ALA B 1 24 ? 51.545 53.540 -38.563 1.00 25.89 24 ALA B C 1
ATOM 1489 O O . ALA B 1 24 ? 51.822 53.293 -39.735 1.00 27.77 24 ALA B O 1
ATOM 1491 N N . PHE B 1 25 ? 50.289 53.538 -38.056 1.00 25.78 25 PHE B N 1
ATOM 1492 C CA . PHE B 1 25 ? 49.082 53.376 -38.862 1.00 26.54 25 PHE B CA 1
ATOM 1493 C C . PHE B 1 25 ? 48.228 54.616 -38.710 1.00 25.04 25 PHE B C 1
ATOM 1494 O O . PHE B 1 25 ? 47.221 54.606 -38.015 1.00 26.25 25 PHE B O 1
ATOM 1502 N N . PRO B 1 26 ? 48.676 55.750 -39.279 1.00 24.83 26 PRO B N 1
ATOM 1503 C CA . PRO B 1 26 ? 48.016 57.016 -38.996 1.00 23.51 26 PRO B CA 1
ATOM 1504 C C . PRO B 1 26 ? 46.669 57.195 -39.687 1.00 24.26 26 PRO B C 1
ATOM 1505 O O . PRO B 1 26 ? 46.441 56.657 -40.802 1.00 26.35 26 PRO B O 1
ATOM 1509 N N . TRP B 1 27 ? 45.775 57.928 -39.016 1.00 24.19 27 TRP B N 1
ATOM 1510 C CA . TRP B 1 27 ? 44.617 58.542 -39.673 1.00 25.19 27 TRP B CA 1
ATOM 1511 C C . TRP B 1 27 ? 45.030 59.456 -40.828 1.00 25.75 27 TRP B C 1
ATOM 1512 O O . TRP B 1 27 ? 46.096 60.042 -40.800 1.00 29.39 27 TRP B O 1
ATOM 1523 N N . SER B 1 28 ? 44.185 59.549 -41.843 1.00 25.61 28 SER B N 1
ATOM 1524 C CA . SER B 1 28 ? 44.268 60.602 -42.837 1.00 26.50 28 SER B CA 1
ATOM 1525 C C . SER B 1 28 ? 43.830 61.947 -42.226 1.00 24.50 28 SER B C 1
ATOM 1526 O O . SER B 1 28 ? 43.161 61.986 -41.165 1.00 25.06 28 SER B O 1
ATOM 1529 N N . GLU B 1 29 ? 44.231 63.056 -42.887 1.00 24.67 29 GLU B N 1
ATOM 1530 C CA . GLU B 1 29 ? 43.739 64.395 -42.493 1.00 24.70 29 GLU B CA 1
ATOM 1531 C C . GLU B 1 29 ? 42.208 64.493 -42.488 1.00 22.70 29 GLU B C 1
ATOM 1532 O O . GLU B 1 29 ? 41.640 65.152 -41.635 1.00 23.88 29 GLU B O 1
ATOM 1538 N N . LYS B 1 30 ? 41.565 63.828 -43.456 1.00 23.86 30 LYS B N 1
ATOM 1539 C CA . LYS B 1 30 ? 40.121 63.869 -43.610 1.00 28.27 30 LYS B CA 1
ATOM 1540 C C . LYS B 1 30 ? 39.474 63.197 -42.401 1.00 26.27 30 LYS B C 1
ATOM 1541 O O . LYS B 1 30 ? 38.440 63.651 -41.888 1.00 27.30 30 LYS B O 1
ATOM 1547 N N . THR B 1 31 ? 40.102 62.133 -41.920 1.00 25.36 31 THR B N 1
ATOM 1548 C CA . THR B 1 31 ? 39.579 61.417 -40.760 1.00 27.30 31 THR B CA 1
ATOM 1549 C C . THR B 1 31 ? 39.734 62.272 -39.458 1.00 22.91 31 THR B C 1
ATOM 1550 O O . THR B 1 31 ? 38.804 62.344 -38.631 1.00 22.47 31 THR B O 1
ATOM 1554 N N . PHE B 1 32 ? 40.863 62.996 -39.321 1.00 22.59 32 PHE B N 1
ATOM 1555 C CA . PHE B 1 32 ? 40.974 63.917 -38.182 1.00 23.19 32 PHE B CA 1
ATOM 1556 C C . PHE B 1 32 ? 39.888 64.955 -38.274 1.00 21.41 32 PHE B C 1
ATOM 1557 O O . PHE B 1 32 ? 39.289 65.280 -37.272 1.00 25.95 32 PHE B O 1
ATOM 1565 N N . ALA B 1 33 ? 39.705 65.551 -39.463 1.00 25.70 33 ALA B N 1
ATOM 1566 C CA . ALA B 1 33 ? 38.620 66.545 -39.641 1.00 28.68 33 ALA B CA 1
ATOM 1567 C C . ALA B 1 33 ? 37.222 66.046 -39.279 1.00 28.07 33 ALA B C 1
ATOM 1568 O O . ALA B 1 33 ? 36.386 66.797 -38.806 1.00 34.63 33 ALA B O 1
ATOM 1570 N N A SER B 1 34 ? 36.983 64.777 -39.556 0.50 25.60 34 SER B N 1
ATOM 1571 N N B SER B 1 34 ? 36.966 64.780 -39.520 0.50 26.13 34 SER B N 1
ATOM 1572 C CA A SER B 1 34 ? 35.700 64.113 -39.272 0.50 25.27 34 SER B CA 1
ATOM 1573 C CA B SER B 1 34 ? 35.637 64.207 -39.282 0.50 26.53 34 SER B CA 1
ATOM 1574 C C A SER B 1 34 ? 35.425 64.017 -37.781 0.50 24.83 34 SER B C 1
ATOM 1575 C C B SER B 1 34 ? 35.395 63.821 -37.817 0.50 23.70 34 SER B C 1
ATOM 1576 O O A SER B 1 34 ? 34.313 64.287 -37.316 0.50 27.40 34 SER B O 1
ATOM 1577 O O B SER B 1 34 ? 34.242 63.615 -37.420 0.50 26.12 34 SER B O 1
ATOM 1582 N N . ASN B 1 35 ? 36.466 63.690 -37.027 1.00 23.37 35 ASN B N 1
ATOM 1583 C CA . ASN B 1 35 ? 36.366 63.468 -35.587 1.00 20.82 35 ASN B CA 1
ATOM 1584 C C . ASN B 1 35 ? 36.406 64.777 -34.760 1.00 21.93 35 ASN B C 1
ATOM 1585 O O . ASN B 1 35 ? 37.185 64.881 -33.799 1.00 23.59 35 ASN B O 1
ATOM 1590 N N . GLN B 1 36 ? 35.489 65.696 -35.056 1.00 24.96 36 GLN B N 1
ATOM 1591 C CA . GLN B 1 36 ? 35.370 66.972 -34.354 1.00 24.37 36 GLN B CA 1
ATOM 1592 C C . GLN B 1 36 ? 33.889 67.451 -34.322 1.00 28.62 36 GLN B C 1
ATOM 1593 O O . GLN B 1 36 ? 33.052 66.956 -35.074 1.00 27.46 36 GLN B O 1
ATOM 1599 N N . GLY B 1 37 ? 33.579 68.403 -33.447 1.00 28.00 37 GLY B N 1
ATOM 1600 C CA . GLY B 1 37 ? 32.265 69.038 -33.408 1.00 31.03 37 GLY B CA 1
ATOM 1601 C C . GLY B 1 37 ? 31.505 68.800 -32.116 1.00 27.33 37 GLY B C 1
ATOM 1602 O O . GLY B 1 37 ? 32.081 68.455 -31.097 1.00 25.11 37 GLY B O 1
ATOM 1603 N N . GLU B 1 38 ? 30.196 68.985 -32.181 1.00 28.97 38 GLU B N 1
ATOM 1604 C CA . GLU B 1 38 ? 29.349 68.976 -30.994 1.00 32.25 38 GLU B CA 1
ATOM 1605 C C . GLU B 1 38 ? 29.431 67.646 -30.205 1.00 28.10 38 GLU B C 1
ATOM 1606 O O . GLU B 1 38 ? 29.261 67.634 -28.985 1.00 31.18 38 GLU B O 1
ATOM 1612 N N . ARG B 1 39 ? 29.710 66.551 -30.907 1.00 27.06 39 ARG B N 1
ATOM 1613 C CA . ARG B 1 39 ? 29.768 65.209 -30.298 1.00 26.45 39 ARG B CA 1
ATOM 1614 C C . ARG B 1 39 ? 31.133 64.935 -29.644 1.00 25.00 39 ARG B C 1
ATOM 1615 O O . ARG B 1 39 ? 31.357 63.806 -29.177 1.00 27.45 39 ARG B O 1
ATOM 1623 N N . TYR B 1 40 ? 32.084 65.905 -29.713 1.00 21.38 40 TYR B N 1
ATOM 1624 C CA . TYR B 1 40 ? 33.444 65.683 -29.243 1.00 20.28 40 TYR B CA 1
ATOM 1625 C C . TYR B 1 40 ? 33.850 66.529 -28.039 1.00 19.15 40 TYR B C 1
ATOM 1626 O O . TYR B 1 40 ? 33.385 67.663 -27.855 1.00 22.47 40 TYR B O 1
ATOM 1635 N N . LEU B 1 41 ? 34.701 65.937 -27.222 1.00 18.05 41 LEU B N 1
ATOM 1636 C CA . LEU B 1 41 ? 35.383 66.630 -26.165 1.00 17.86 41 LEU B CA 1
ATOM 1637 C C . LEU B 1 41 ? 36.878 66.356 -26.317 1.00 18.86 41 LEU B C 1
ATOM 1638 O O . LEU B 1 41 ? 37.427 65.457 -25.663 1.00 19.40 41 LEU B O 1
ATOM 1643 N N . ASN B 1 42 ? 37.519 67.148 -27.194 1.00 18.15 42 ASN B N 1
ATOM 1644 C CA . ASN B 1 42 ? 38.883 66.860 -27.572 1.00 18.46 42 ASN B CA 1
ATOM 1645 C C . ASN B 1 42 ? 39.818 67.801 -26.825 1.00 17.68 42 ASN B C 1
ATOM 1646 O O . ASN B 1 42 ? 39.484 68.983 -26.612 1.00 21.01 42 ASN B O 1
ATOM 1651 N N . PHE B 1 43 ? 40.985 67.261 -26.476 1.00 17.18 43 PHE B N 1
ATOM 1652 C CA . PHE B 1 43 ? 41.983 67.995 -25.660 1.00 17.99 43 PHE B CA 1
ATOM 1653 C C . PHE B 1 43 ? 43.378 67.916 -26.283 1.00 18.75 43 PHE B C 1
ATOM 1654 O O . PHE B 1 43 ? 43.718 66.956 -26.977 1.00 19.46 43 PHE B O 1
ATOM 1662 N N . GLN B 1 44 ? 44.175 68.961 -26.012 1.00 20.31 44 GLN B N 1
ATOM 1663 C CA . GLN B 1 44 ? 45.599 68.981 -26.357 1.00 19.88 44 GLN B CA 1
ATOM 1664 C C . GLN B 1 44 ? 46.383 69.323 -25.116 1.00 19.14 44 GLN B C 1
ATOM 1665 O O . GLN B 1 44 ? 45.888 70.025 -24.228 1.00 22.71 44 GLN B O 1
ATOM 1671 N N . LEU B 1 45 ? 47.641 68.885 -25.106 1.00 19.72 45 LEU B N 1
ATOM 1672 C CA . LEU B 1 45 ? 48.580 69.217 -24.011 1.00 20.69 45 LEU B CA 1
ATOM 1673 C C . LEU B 1 45 ? 49.756 69.883 -24.705 1.00 20.67 45 LEU B C 1
ATOM 1674 O O . LEU B 1 45 ? 50.325 69.325 -25.624 1.00 21.01 45 LEU B O 1
ATOM 1679 N N A THR B 1 46 ? 50.119 71.066 -24.222 0.50 22.56 46 THR B N 1
ATOM 1680 N N B THR B 1 46 ? 50.071 71.103 -24.285 0.50 22.36 46 THR B N 1
ATOM 1681 C CA A THR B 1 46 ? 51.141 71.913 -24.821 0.50 24.79 46 THR B CA 1
ATOM 1682 C CA B THR B 1 46 ? 51.198 71.857 -24.817 0.50 24.03 46 THR B CA 1
ATOM 1683 C C A THR B 1 46 ? 52.248 72.089 -23.780 0.50 26.43 46 THR B C 1
ATOM 1684 C C B THR B 1 46 ? 52.273 71.955 -23.758 0.50 25.29 46 THR B C 1
ATOM 1685 O O A THR B 1 46 ? 51.957 72.268 -22.599 0.50 28.46 46 THR B O 1
ATOM 1686 O O B THR B 1 46 ? 51.999 71.981 -22.565 0.50 26.64 46 THR B O 1
ATOM 1693 N N . GLN B 1 47 ? 53.509 72.031 -24.233 1.00 25.32 47 GLN B N 1
ATOM 1694 C CA . GLN B 1 47 ? 54.714 72.217 -23.397 1.00 26.09 47 GLN B CA 1
ATOM 1695 C C . GLN B 1 47 ? 55.444 73.435 -23.988 1.00 26.88 47 GLN B C 1
ATOM 1696 O O . GLN B 1 47 ? 55.857 73.406 -25.127 1.00 28.82 47 GLN B O 1
ATOM 1702 N N . ASN B 1 48 ? 55.535 74.514 -23.243 1.00 26.86 48 ASN B N 1
ATOM 1703 C CA . ASN B 1 48 ? 56.223 75.729 -23.737 1.00 29.25 48 ASN B CA 1
ATOM 1704 C C . ASN B 1 48 ? 55.670 76.222 -25.071 1.00 30.05 48 ASN B C 1
ATOM 1705 O O . ASN B 1 48 ? 56.385 76.717 -25.921 1.00 30.77 48 ASN B O 1
ATOM 1710 N N . GLY B 1 49 ? 54.356 76.129 -25.212 1.00 30.31 49 GLY B N 1
ATOM 1711 C CA . GLY B 1 49 ? 53.626 76.586 -26.415 1.00 34.53 49 GLY B CA 1
ATOM 1712 C C . GLY B 1 49 ? 53.550 75.629 -27.593 1.00 35.54 49 GLY B C 1
ATOM 1713 O O . GLY B 1 49 ? 52.835 75.914 -28.562 1.00 42.23 49 GLY B O 1
ATOM 1714 N N . LYS B 1 50 ? 54.216 74.473 -27.499 1.00 31.31 50 LYS B N 1
ATOM 1715 C CA . LYS B 1 50 ? 54.265 73.501 -28.592 1.00 30.57 50 LYS B CA 1
ATOM 1716 C C . LYS B 1 50 ? 53.356 72.321 -28.227 1.00 28.69 50 LYS B C 1
ATOM 1717 O O . LYS B 1 50 ? 53.473 71.754 -27.131 1.00 26.54 50 LYS B O 1
ATOM 1723 N N . MET B 1 51 ? 52.478 71.931 -29.143 1.00 26.31 51 MET B N 1
ATOM 1724 C CA . MET B 1 51 ? 51.615 70.791 -28.851 1.00 23.13 51 MET B CA 1
ATOM 1725 C C . MET B 1 51 ? 52.484 69.528 -28.663 1.00 22.71 51 MET B C 1
ATOM 1726 O O . MET B 1 51 ? 53.361 69.227 -29.495 1.00 27.06 51 MET B O 1
ATOM 1731 N N . ALA B 1 52 ? 52.263 68.812 -27.540 1.00 22.55 52 ALA B N 1
ATOM 1732 C CA . ALA B 1 52 ? 53.022 67.628 -27.226 1.00 22.79 52 ALA B CA 1
ATOM 1733 C C . ALA B 1 52 ? 52.154 66.350 -27.297 1.00 20.33 52 ALA B C 1
ATOM 1734 O O . ALA B 1 52 ? 52.696 65.263 -27.509 1.00 22.83 52 ALA B O 1
ATOM 1736 N N . ALA B 1 53 ? 50.828 66.469 -27.108 1.00 19.47 53 ALA B N 1
ATOM 1737 C CA . ALA B 1 53 ? 49.920 65.307 -27.077 1.00 18.06 53 ALA B CA 1
ATOM 1738 C C . ALA B 1 53 ? 48.515 65.777 -27.395 1.00 18.37 53 ALA B C 1
ATOM 1739 O O . ALA B 1 53 ? 48.166 66.920 -27.172 1.00 19.83 53 ALA B O 1
ATOM 1741 N N . PHE B 1 54 ? 47.679 64.819 -27.849 1.00 17.03 54 PHE B N 1
ATOM 1742 C CA . PHE B 1 54 ? 46.265 65.127 -28.029 1.00 16.76 54 PHE B CA 1
ATOM 1743 C C . PHE B 1 54 ? 45.410 63.884 -27.689 1.00 15.73 54 PHE B C 1
ATOM 1744 O O . PHE B 1 54 ? 45.930 62.791 -27.724 1.00 16.65 54 PHE B O 1
ATOM 1752 N N . ALA B 1 55 ? 44.131 64.144 -27.438 1.00 15.50 55 ALA B N 1
ATOM 1753 C CA . ALA B 1 55 ? 43.157 63.048 -27.158 1.00 14.38 55 ALA B CA 1
ATOM 1754 C C . ALA B 1 55 ? 41.847 63.449 -27.812 1.00 14.47 55 ALA B C 1
ATOM 1755 O O . ALA B 1 55 ? 41.324 64.524 -27.574 1.00 16.74 55 ALA B O 1
ATOM 1757 N N . ILE B 1 56 ? 41.300 62.517 -28.596 1.00 15.17 56 ILE B N 1
ATOM 1758 C CA . ILE B 1 56 ? 40.072 62.739 -29.345 1.00 15.48 56 ILE B CA 1
ATOM 1759 C C . ILE B 1 56 ? 38.999 61.765 -28.743 1.00 15.43 56 ILE B C 1
ATOM 1760 O O . ILE B 1 56 ? 39.176 60.554 -28.815 1.00 16.20 56 ILE B O 1
ATOM 1765 N N . THR B 1 57 ? 37.936 62.349 -28.230 1.00 14.89 57 THR B N 1
ATOM 1766 C CA . THR B 1 57 ? 36.892 61.588 -27.517 1.00 15.77 57 THR B CA 1
ATOM 1767 C C . THR B 1 57 ? 35.511 62.044 -27.992 1.00 16.53 57 THR B C 1
ATOM 1768 O O . THR B 1 57 ? 35.213 63.226 -27.964 1.00 17.55 57 THR B O 1
ATOM 1772 N N . GLN B 1 58 ? 34.660 61.060 -28.334 1.00 16.46 58 GLN B N 1
ATOM 1773 C CA . GLN B 1 58 ? 33.266 61.326 -28.657 1.00 17.91 58 GLN B CA 1
ATOM 1774 C C . GLN B 1 58 ? 32.440 61.126 -27.364 1.00 19.86 58 GLN B C 1
ATOM 1775 O O . GLN B 1 58 ? 32.691 60.168 -26.646 1.00 22.50 58 GLN B O 1
ATOM 1781 N N . VAL B 1 59 ? 31.577 62.087 -27.039 1.00 18.58 59 VAL B N 1
ATOM 1782 C CA . VAL B 1 59 ? 30.644 61.908 -25.896 1.00 19.33 59 VAL B CA 1
ATOM 1783 C C . VAL B 1 59 ? 29.238 61.911 -26.468 1.00 21.68 59 VAL B C 1
ATOM 1784 O O . VAL B 1 59 ? 28.797 62.877 -27.066 1.00 24.99 59 VAL B O 1
ATOM 1788 N N . VAL B 1 60 ? 28.542 60.778 -26.300 1.00 21.61 60 VAL B N 1
ATOM 1789 C CA . VAL B 1 60 ? 27.184 60.584 -26.846 1.00 24.48 60 VAL B CA 1
ATOM 1790 C C . VAL B 1 60 ? 26.303 60.261 -25.636 1.00 24.59 60 VAL B C 1
ATOM 1791 O O . VAL B 1 60 ? 26.545 59.281 -24.927 1.00 25.54 60 VAL B O 1
ATOM 1795 N N . LEU B 1 61 ? 25.351 61.136 -25.339 1.00 25.67 61 LEU B N 1
ATOM 1796 C CA . LEU B 1 61 ? 24.562 60.967 -24.098 1.00 25.12 61 LEU B CA 1
ATOM 1797 C C . LEU B 1 61 ? 25.557 60.937 -22.908 1.00 24.99 61 LEU B C 1
ATOM 1798 O O . LEU B 1 61 ? 26.431 61.821 -22.793 1.00 27.91 61 LEU B O 1
ATOM 1803 N N . ASP B 1 62 ? 25.515 59.904 -22.073 1.00 26.60 62 ASP B N 1
ATOM 1804 C CA . ASP B 1 62 ? 26.399 59.808 -20.899 1.00 26.75 62 ASP B CA 1
ATOM 1805 C C . ASP B 1 62 ? 27.509 58.775 -21.087 1.00 23.71 62 ASP B C 1
ATOM 1806 O O . ASP B 1 62 ? 28.056 58.244 -20.112 1.00 25.57 62 ASP B O 1
ATOM 1811 N N . GLU B 1 63 ? 27.890 58.534 -22.338 1.00 23.24 63 GLU B N 1
ATOM 1812 C CA . GLU B 1 63 ? 28.955 57.564 -22.639 1.00 21.38 63 GLU B CA 1
ATOM 1813 C C . GLU B 1 63 ? 29.999 58.214 -23.541 1.00 19.92 63 GLU B C 1
ATOM 1814 O O . GLU B 1 63 ? 29.672 58.744 -24.588 1.00 22.02 63 GLU B O 1
ATOM 1820 N N . ALA B 1 64 ? 31.248 58.017 -23.158 1.00 18.41 64 ALA B N 1
ATOM 1821 C CA . ALA B 1 64 ? 32.379 58.582 -23.892 1.00 16.51 64 ALA B CA 1
ATOM 1822 C C . ALA B 1 64 ? 33.151 57.451 -24.531 1.00 16.75 64 ALA B C 1
ATOM 1823 O O . ALA B 1 64 ? 33.328 56.360 -23.958 1.00 18.23 64 ALA B O 1
ATOM 1825 N N . THR B 1 65 ? 33.701 57.722 -25.723 1.00 16.97 65 THR B N 1
ATOM 1826 C CA . THR B 1 65 ? 34.558 56.775 -26.398 1.00 16.49 65 THR B CA 1
ATOM 1827 C C . THR B 1 65 ? 35.831 57.514 -26.892 1.00 15.88 65 THR B C 1
ATOM 1828 O O . THR B 1 65 ? 35.724 58.444 -27.673 1.00 17.25 65 THR B O 1
ATOM 1832 N N . LEU B 1 66 ? 36.960 56.995 -26.455 1.00 15.41 66 LEU B N 1
ATOM 1833 C CA . LEU B 1 66 ? 38.272 57.532 -26.888 1.00 15.70 66 LEU B CA 1
ATOM 1834 C C . LEU B 1 66 ? 38.527 57.004 -28.306 1.00 15.65 66 LEU B C 1
ATOM 1835 O O . LEU B 1 66 ? 38.630 55.791 -28.515 1.00 19.21 66 LEU B O 1
ATOM 1840 N N . PHE B 1 67 ? 38.563 57.900 -29.300 1.00 16.35 67 PHE B N 1
ATOM 1841 C CA . PHE B 1 67 ? 38.828 57.524 -30.673 1.00 16.87 67 PHE B CA 1
ATOM 1842 C C . PHE B 1 67 ? 40.330 57.494 -31.025 1.00 16.15 67 PHE B C 1
ATOM 1843 O O . PHE B 1 67 ? 40.759 56.709 -31.850 1.00 17.59 67 PHE B O 1
ATOM 1851 N N . ASN B 1 68 ? 41.116 58.319 -30.305 1.00 16.44 68 ASN B N 1
ATOM 1852 C CA . ASN B 1 68 ? 42.559 58.364 -30.594 1.00 16.05 68 ASN B CA 1
ATOM 1853 C C . ASN B 1 68 ? 43.277 59.182 -29.527 1.00 15.17 68 ASN B C 1
ATOM 1854 O O . ASN B 1 68 ? 42.730 60.130 -29.013 1.00 17.73 68 ASN B O 1
ATOM 1859 N N . ILE B 1 69 ? 44.503 58.774 -29.220 1.00 15.06 69 ILE B N 1
ATOM 1860 C CA . ILE B 1 69 ? 45.334 59.516 -28.286 1.00 14.88 69 ILE B CA 1
ATOM 1861 C C . ILE B 1 69 ? 46.769 59.301 -28.772 1.00 15.70 69 ILE B C 1
ATOM 1862 O O . ILE B 1 69 ? 47.107 58.240 -29.249 1.00 17.00 69 ILE B O 1
ATOM 1867 N N . ALA B 1 70 ? 47.578 60.360 -28.704 1.00 16.46 70 ALA B N 1
ATOM 1868 C CA . ALA B 1 70 ? 48.990 60.293 -29.120 1.00 16.52 70 ALA B CA 1
ATOM 1869 C C . ALA B 1 70 ? 49.830 61.284 -28.366 1.00 16.55 70 ALA B C 1
ATOM 1870 O O . ALA B 1 70 ? 49.374 62.356 -28.034 1.00 18.45 70 ALA B O 1
ATOM 1872 N N . VAL B 1 71 ? 51.055 60.845 -28.115 1.00 18.04 71 VAL B N 1
ATOM 1873 C CA . VAL B 1 71 ? 52.099 61.709 -27.557 1.00 19.00 71 VAL B CA 1
ATOM 1874 C C . VAL B 1 71 ? 53.244 61.761 -28.573 1.00 19.17 71 VAL B C 1
ATOM 1875 O O . VAL B 1 71 ? 53.704 60.751 -29.105 1.00 20.50 71 VAL B O 1
ATOM 1879 N N . ASP B 1 72 ? 53.717 62.977 -28.836 1.00 20.43 72 ASP B N 1
ATOM 1880 C CA . ASP B 1 72 ? 54.797 63.149 -29.802 1.00 21.88 72 ASP B CA 1
ATOM 1881 C C . ASP B 1 72 ? 56.029 62.392 -29.291 1.00 23.30 72 ASP B C 1
ATOM 1882 O O . ASP B 1 72 ? 56.317 62.453 -28.090 1.00 26.67 72 ASP B O 1
ATOM 1887 N N . PRO B 1 73 ? 56.773 61.721 -30.187 1.00 25.59 73 PRO B N 1
ATOM 1888 C CA . PRO B 1 73 ? 57.922 60.911 -29.747 1.00 28.73 73 PRO B CA 1
ATOM 1889 C C . PRO B 1 73 ? 58.992 61.634 -28.916 1.00 28.95 73 PRO B C 1
ATOM 1890 O O . PRO B 1 73 ? 59.635 61.003 -28.076 1.00 33.90 73 PRO B O 1
ATOM 1894 N N . ASP B 1 74 ? 59.114 62.943 -29.095 1.00 32.92 74 ASP B N 1
ATOM 1895 C CA . ASP B 1 74 ? 60.077 63.761 -28.318 1.00 38.99 74 ASP B CA 1
ATOM 1896 C C . ASP B 1 74 ? 59.667 63.934 -26.876 1.00 37.40 74 ASP B C 1
ATOM 1897 O O . ASP B 1 74 ? 60.476 64.366 -26.035 1.00 40.63 74 ASP B O 1
ATOM 1902 N N . TYR B 1 75 ? 58.381 63.710 -26.611 1.00 35.34 75 TYR B N 1
ATOM 1903 C CA . TYR B 1 75 ? 57.851 63.989 -25.315 1.00 37.00 75 TYR B CA 1
ATOM 1904 C C . TYR B 1 75 ? 57.434 62.656 -24.518 1.00 31.10 75 TYR B C 1
ATOM 1905 O O . TYR B 1 75 ? 56.729 62.766 -23.573 1.00 38.48 75 TYR B O 1
ATOM 1914 N N A GLN B 1 76 ? 57.951 61.475 -24.889 0.50 31.84 76 GLN B N 1
ATOM 1915 N N B GLN B 1 76 ? 57.858 61.445 -24.962 0.50 28.32 76 GLN B N 1
ATOM 1916 C CA A GLN B 1 76 ? 57.565 60.170 -24.305 0.50 33.00 76 GLN B CA 1
ATOM 1917 C CA B GLN B 1 76 ? 57.640 60.117 -24.281 0.50 31.05 76 GLN B CA 1
ATOM 1918 C C A GLN B 1 76 ? 58.222 59.709 -22.934 0.50 29.08 76 GLN B C 1
ATOM 1919 C C B GLN B 1 76 ? 58.170 59.854 -22.834 0.50 27.63 76 GLN B C 1
ATOM 1920 O O A GLN B 1 76 ? 59.385 59.967 -22.660 0.50 35.44 76 GLN B O 1
ATOM 1921 O O B GLN B 1 76 ? 59.184 60.384 -22.392 0.50 30.32 76 GLN B O 1
ATOM 1932 N N . ARG B 1 77 ? 57.428 59.018 -22.100 1.00 29.86 77 ARG B N 1
ATOM 1933 C CA . ARG B 1 77 ? 57.744 58.658 -20.670 1.00 26.96 77 ARG B CA 1
ATOM 1934 C C . ARG B 1 77 ? 57.868 59.845 -19.718 1.00 27.06 77 ARG B C 1
ATOM 1935 O O . ARG B 1 77 ? 58.494 59.729 -18.646 1.00 31.04 77 ARG B O 1
ATOM 1943 N N . GLN B 1 78 ? 57.392 61.016 -20.163 1.00 32.41 78 GLN B N 1
ATOM 1944 C CA . GLN B 1 78 ? 57.513 62.277 -19.438 1.00 29.68 78 GLN B CA 1
ATOM 1945 C C . GLN B 1 78 ? 56.180 62.475 -18.713 1.00 29.59 78 GLN B C 1
ATOM 1946 O O . GLN B 1 78 ? 55.878 63.561 -18.272 1.00 27.11 78 GLN B O 1
ATOM 1952 N N . GLY B 1 79 ? 55.354 61.424 -18.628 1.00 31.26 79 GLY B N 1
ATOM 1953 C CA . GLY B 1 79 ? 54.079 61.493 -17.921 1.00 32.36 79 GLY B CA 1
ATOM 1954 C C . GLY B 1 79 ? 52.940 62.227 -18.603 1.00 28.68 79 GLY B C 1
ATOM 1955 O O . GLY B 1 79 ? 51.871 62.420 -18.006 1.00 31.05 79 GLY B O 1
ATOM 1956 N N . LEU B 1 80 ? 53.143 62.626 -19.860 1.00 26.82 80 LEU B N 1
ATOM 1957 C CA . LEU B 1 80 ? 52.203 63.518 -20.514 1.00 25.29 80 LEU B CA 1
ATOM 1958 C C . LEU B 1 80 ? 50.946 62.782 -20.974 1.00 24.38 80 LEU B C 1
ATOM 1959 O O . LEU B 1 80 ? 49.832 63.330 -20.865 1.00 24.29 80 LEU B O 1
ATOM 1964 N N . GLY B 1 81 ? 51.108 61.575 -21.499 1.00 25.62 81 GLY B N 1
ATOM 1965 C CA . GLY B 1 81 ? 49.937 60.803 -21.918 1.00 26.42 81 GLY B CA 1
ATOM 1966 C C . GLY B 1 81 ? 49.005 60.516 -20.732 1.00 25.64 81 GLY B C 1
ATOM 1967 O O . GLY B 1 81 ? 47.798 60.719 -20.801 1.00 25.37 81 GLY B O 1
ATOM 1968 N N A ARG B 1 82 ? 49.602 60.069 -19.634 0.50 27.71 82 ARG B N 1
ATOM 1969 N N B ARG B 1 82 ? 49.598 60.091 -19.630 0.50 27.56 82 ARG B N 1
ATOM 1970 C CA A ARG B 1 82 ? 48.899 59.827 -18.366 0.50 28.29 82 ARG B CA 1
ATOM 1971 C CA B ARG B 1 82 ? 48.868 59.820 -18.393 0.50 28.09 82 ARG B CA 1
ATOM 1972 C C A ARG B 1 82 ? 48.227 61.121 -17.876 0.50 24.68 82 ARG B C 1
ATOM 1973 C C B ARG B 1 82 ? 48.243 61.110 -17.818 0.50 24.81 82 ARG B C 1
ATOM 1974 O O A ARG B 1 82 ? 47.036 61.138 -17.583 0.50 28.86 82 ARG B O 1
ATOM 1975 O O B ARG B 1 82 ? 47.097 61.108 -17.376 0.50 29.24 82 ARG B O 1
ATOM 1990 N N . ALA B 1 83 ? 48.979 62.231 -17.875 1.00 24.07 83 ALA B N 1
ATOM 1991 C CA . ALA B 1 83 ? 48.409 63.552 -17.484 1.00 23.53 83 ALA B CA 1
ATOM 1992 C C . ALA B 1 83 ? 47.147 63.924 -18.301 1.00 23.34 83 ALA B C 1
ATOM 1993 O O . ALA B 1 83 ? 46.132 64.377 -17.773 1.00 25.50 83 ALA B O 1
ATOM 1995 N N . LEU B 1 84 ? 47.241 63.721 -19.596 1.00 22.99 84 LEU B N 1
ATOM 1996 C CA . LEU B 1 84 ? 46.149 64.040 -20.496 1.00 20.22 84 LEU B CA 1
ATOM 1997 C C . LEU B 1 84 ? 44.895 63.173 -20.248 1.00 21.33 84 LEU B C 1
ATOM 1998 O O . LEU B 1 84 ? 43.767 63.675 -20.233 1.00 21.71 84 LEU B O 1
ATOM 2003 N N . LEU B 1 85 ? 45.116 61.879 -20.065 1.00 22.09 85 LEU B N 1
ATOM 2004 C CA . LEU B 1 85 ? 44.055 60.974 -19.702 1.00 21.83 85 LEU B CA 1
ATOM 2005 C C . LEU B 1 85 ? 43.392 61.313 -18.390 1.00 23.14 85 LEU B C 1
ATOM 2006 O O . LEU B 1 85 ? 42.179 61.269 -18.293 1.00 23.91 85 LEU B O 1
ATOM 2011 N N . GLU B 1 86 ? 44.194 61.661 -17.396 1.00 24.21 86 GLU B N 1
ATOM 2012 C CA . GLU B 1 86 ? 43.644 62.019 -16.091 1.00 25.31 86 GLU B CA 1
ATOM 2013 C C . GLU B 1 86 ? 42.750 63.249 -16.236 1.00 23.19 86 GLU B C 1
ATOM 2014 O O . GLU B 1 86 ? 41.643 63.317 -15.649 1.00 25.71 86 GLU B O 1
ATOM 2020 N N . HIS B 1 87 ? 43.232 64.246 -17.006 1.00 22.41 87 HIS B N 1
ATOM 2021 C CA . HIS B 1 87 ? 42.418 65.429 -17.307 1.00 22.91 87 HIS B CA 1
ATOM 2022 C C . HIS B 1 87 ? 41.084 65.062 -17.974 1.00 21.31 87 HIS B C 1
ATOM 2023 O O . HIS B 1 87 ? 40.009 65.525 -17.552 1.00 23.18 87 HIS B O 1
ATOM 2030 N N . LEU B 1 88 ? 41.145 64.268 -19.030 1.00 20.47 88 LEU B N 1
ATOM 2031 C CA . LEU B 1 88 ? 39.925 63.778 -19.695 1.00 18.75 88 LEU B CA 1
ATOM 2032 C C . LEU B 1 88 ? 38.944 63.086 -18.722 1.00 19.20 88 LEU B C 1
ATOM 2033 O O . LEU B 1 88 ? 37.798 63.479 -18.673 1.00 20.57 88 LEU B O 1
ATOM 2038 N N . ILE B 1 89 ? 39.449 62.173 -17.911 1.00 19.29 89 ILE B N 1
ATOM 2039 C CA . ILE B 1 89 ? 38.588 61.349 -17.015 1.00 20.73 89 ILE B CA 1
ATOM 2040 C C . ILE B 1 89 ? 37.998 62.315 -15.979 1.00 21.22 89 ILE B C 1
ATOM 2041 O O . ILE B 1 89 ? 36.794 62.210 -15.687 1.00 22.88 89 ILE B O 1
ATOM 2046 N N . ASP B 1 90 ? 38.778 63.268 -15.465 1.00 22.21 90 ASP B N 1
ATOM 2047 C CA . ASP B 1 90 ? 38.249 64.239 -14.525 1.00 21.97 90 ASP B CA 1
ATOM 2048 C C . ASP B 1 90 ? 37.150 65.099 -15.151 1.00 21.42 90 ASP B C 1
ATOM 2049 O O . ASP B 1 90 ? 36.177 65.420 -14.512 1.00 23.72 90 ASP B O 1
ATOM 2054 N N . GLU B 1 91 ? 37.349 65.571 -16.372 1.00 22.05 91 GLU B N 1
ATOM 2055 C CA . GLU B 1 91 ? 36.351 66.409 -17.035 1.00 22.20 91 GLU B CA 1
ATOM 2056 C C . GLU B 1 91 ? 35.077 65.595 -17.271 1.00 21.56 91 GLU B C 1
ATOM 2057 O O . GLU B 1 91 ? 33.971 66.107 -17.101 1.00 24.23 91 GLU B O 1
ATOM 2063 N N . LEU B 1 92 ? 35.251 64.356 -17.703 1.00 19.61 92 LEU B N 1
ATOM 2064 C CA . LEU B 1 92 ? 34.076 63.487 -17.856 1.00 18.90 92 LEU B CA 1
ATOM 2065 C C . LEU B 1 92 ? 33.307 63.235 -16.547 1.00 20.71 92 LEU B C 1
ATOM 2066 O O . LEU B 1 92 ? 32.073 63.315 -16.540 1.00 22.17 92 LEU B O 1
ATOM 2071 N N . GLU B 1 93 ? 34.043 63.003 -15.475 1.00 20.46 93 GLU B N 1
ATOM 2072 C CA . GLU B 1 93 ? 33.444 62.839 -14.137 1.00 21.56 93 GLU B CA 1
ATOM 2073 C C . GLU B 1 93 ? 32.667 64.072 -13.733 1.00 22.50 93 GLU B C 1
ATOM 2074 O O . GLU B 1 93 ? 31.557 64.035 -13.250 1.00 25.12 93 GLU B O 1
ATOM 2080 N N . LYS B 1 94 ? 33.238 65.243 -13.964 1.00 22.96 94 LYS B N 1
ATOM 2081 C CA . LYS B 1 94 ? 32.574 66.501 -13.633 1.00 24.37 94 LYS B CA 1
ATOM 2082 C C . LYS B 1 94 ? 31.252 66.685 -14.370 1.00 24.26 94 LYS B C 1
ATOM 2083 O O . LYS B 1 94 ? 30.365 67.329 -13.834 1.00 27.42 94 LYS B O 1
ATOM 2089 N N A ARG B 1 95 ? 31.135 66.111 -15.574 0.50 23.62 95 ARG B N 1
ATOM 2090 N N B ARG B 1 95 ? 31.166 66.125 -15.585 0.50 24.56 95 ARG B N 1
ATOM 2091 C CA A ARG B 1 95 ? 29.940 66.212 -16.426 0.50 24.72 95 ARG B CA 1
ATOM 2092 C CA B ARG B 1 95 ? 29.995 66.191 -16.471 0.50 25.96 95 ARG B CA 1
ATOM 2093 C C A ARG B 1 95 ? 28.975 65.021 -16.209 0.50 25.62 95 ARG B C 1
ATOM 2094 C C B ARG B 1 95 ? 28.962 65.069 -16.164 0.50 26.20 95 ARG B C 1
ATOM 2095 O O A ARG B 1 95 ? 27.972 64.882 -16.929 0.50 26.57 95 ARG B O 1
ATOM 2096 O O B ARG B 1 95 ? 27.883 65.041 -16.769 0.50 28.82 95 ARG B O 1
ATOM 2111 N N . GLY B 1 96 ? 29.301 64.153 -15.251 1.00 24.73 96 GLY B N 1
ATOM 2112 C CA . GLY B 1 96 ? 28.435 63.025 -14.913 1.00 25.71 96 GLY B CA 1
ATOM 2113 C C . GLY B 1 96 ? 28.427 61.931 -15.956 1.00 25.02 96 GLY B C 1
ATOM 2114 O O . GLY B 1 96 ? 27.489 61.135 -16.006 1.00 28.52 96 GLY B O 1
ATOM 2115 N N . VAL B 1 97 ? 29.473 61.829 -16.773 1.00 21.67 97 VAL B N 1
ATOM 2116 C CA . VAL B 1 97 ? 29.562 60.783 -17.775 1.00 20.98 97 VAL B CA 1
ATOM 2117 C C . VAL B 1 97 ? 29.709 59.440 -17.054 1.00 20.28 97 VAL B C 1
ATOM 2118 O O . VAL B 1 97 ? 30.465 59.297 -16.110 1.00 21.25 97 VAL B O 1
ATOM 2122 N N . ALA B 1 98 ? 28.946 58.441 -17.500 1.00 19.76 98 ALA B N 1
ATOM 2123 C CA . ALA B 1 98 ? 28.896 57.136 -16.864 1.00 20.35 98 ALA B CA 1
ATOM 2124 C C . ALA B 1 98 ? 30.101 56.260 -17.099 1.00 19.46 98 ALA B C 1
ATOM 2125 O O . ALA B 1 98 ? 30.624 55.644 -16.182 1.00 20.98 98 ALA B O 1
ATOM 2127 N N A THR B 1 99 ? 30.554 56.177 -18.357 0.50 19.14 99 THR B N 1
ATOM 2128 N N B THR B 1 99 ? 30.588 56.252 -18.341 0.50 19.35 99 THR B N 1
ATOM 2129 C CA A THR B 1 99 ? 31.627 55.254 -18.720 0.50 18.41 99 THR B CA 1
ATOM 2130 C CA B THR B 1 99 ? 31.588 55.291 -18.737 0.50 18.90 99 THR B CA 1
ATOM 2131 C C A THR B 1 99 ? 32.471 55.902 -19.830 0.50 18.45 99 THR B C 1
ATOM 2132 C C B THR B 1 99 ? 32.484 55.960 -19.794 0.50 18.29 99 THR B C 1
ATOM 2133 O O A THR B 1 99 ? 31.954 56.651 -20.643 0.50 19.17 99 THR B O 1
ATOM 2134 O O B THR B 1 99 ? 32.019 56.841 -20.497 0.50 18.93 99 THR B O 1
ATOM 2141 N N . LEU B 1 100 ? 33.724 55.474 -19.880 1.00 17.81 100 LEU B N 1
ATOM 2142 C CA . LEU B 1 100 ? 34.665 55.803 -20.982 1.00 16.97 100 LEU B CA 1
ATOM 2143 C C . LEU B 1 100 ? 35.152 54.480 -21.526 1.00 18.11 100 LEU B C 1
ATOM 2144 O O . LEU B 1 100 ? 35.649 53.634 -20.783 1.00 19.05 100 LEU B O 1
ATOM 2149 N N . TRP B 1 101 ? 35.061 54.329 -22.831 1.00 18.18 101 TRP B N 1
ATOM 2150 C CA . TRP B 1 101 ? 35.477 53.127 -23.547 1.00 18.67 101 TRP B CA 1
ATOM 2151 C C . TRP B 1 101 ? 36.643 53.452 -24.464 1.00 19.46 101 TRP B C 1
ATOM 2152 O O . TRP B 1 101 ? 36.775 54.604 -24.959 1.00 19.94 101 TRP B O 1
ATOM 2163 N N . LEU B 1 102 ? 37.513 52.484 -24.664 1.00 18.08 102 LEU B N 1
ATOM 2164 C CA . LEU B 1 102 ? 38.607 52.628 -25.670 1.00 18.01 102 LEU B CA 1
ATOM 2165 C C . LEU B 1 102 ? 38.916 51.308 -26.280 1.00 17.71 102 LEU B C 1
ATOM 2166 O O . LEU B 1 102 ? 38.401 50.272 -25.808 1.00 18.74 102 LEU B O 1
ATOM 2171 N N . GLU B 1 103 ? 39.714 51.317 -27.330 1.00 17.95 103 GLU B N 1
ATOM 2172 C CA . GLU B 1 103 ? 40.135 50.108 -27.999 1.00 19.29 103 GLU B CA 1
ATOM 2173 C C . GLU B 1 103 ? 41.662 50.187 -28.167 1.00 18.71 103 GLU B C 1
ATOM 2174 O O . GLU B 1 103 ? 42.204 51.273 -28.492 1.00 21.98 103 GLU B O 1
ATOM 2180 N N . VAL B 1 104 ? 42.350 49.087 -27.927 1.00 17.56 104 VAL B N 1
ATOM 2181 C CA . VAL B 1 104 ? 43.812 49.046 -27.962 1.00 19.08 104 VAL B CA 1
ATOM 2182 C C . VAL B 1 104 ? 44.270 47.770 -28.617 1.00 19.16 104 VAL B C 1
ATOM 2183 O O . VAL B 1 104 ? 43.684 46.716 -28.470 1.00 21.44 104 VAL B O 1
ATOM 2187 N N . ARG B 1 105 ? 45.329 47.883 -29.398 1.00 20.73 105 ARG B N 1
ATOM 2188 C CA . ARG B 1 105 ? 46.012 46.738 -29.966 1.00 21.34 105 ARG B CA 1
ATOM 2189 C C . ARG B 1 105 ? 46.554 45.858 -28.855 1.00 22.22 105 ARG B C 1
ATOM 2190 O O . ARG B 1 105 ? 47.206 46.363 -27.904 1.00 22.75 105 ARG B O 1
ATOM 2198 N N . ALA B 1 106 ? 46.325 44.553 -28.999 1.00 24.34 106 ALA B N 1
ATOM 2199 C CA . ALA B 1 106 ? 46.685 43.580 -27.959 1.00 25.31 106 ALA B CA 1
ATOM 2200 C C . ALA B 1 106 ? 48.181 43.543 -27.659 1.00 26.63 106 ALA B C 1
ATOM 2201 O O . ALA B 1 106 ? 48.567 43.205 -26.550 1.00 30.87 106 ALA B O 1
ATOM 2203 N N . SER B 1 107 ? 49.016 43.918 -28.633 1.00 29.18 107 SER B N 1
ATOM 2204 C CA . SER B 1 107 ? 50.474 43.938 -28.409 1.00 28.82 107 SER B CA 1
ATOM 2205 C C . SER B 1 107 ? 50.987 45.077 -27.512 1.00 26.39 107 SER B C 1
ATOM 2206 O O . SER B 1 107 ? 52.129 45.013 -27.051 1.00 30.12 107 SER B O 1
ATOM 2209 N N . ASN B 1 108 ? 50.170 46.105 -27.283 1.00 25.01 108 ASN B N 1
ATOM 2210 C CA . ASN B 1 108 ? 50.574 47.254 -26.477 1.00 25.03 108 ASN B CA 1
ATOM 2211 C C . ASN B 1 108 ? 50.336 46.919 -24.992 1.00 23.80 108 ASN B C 1
ATOM 2212 O O . ASN B 1 108 ? 49.458 47.494 -24.306 1.00 22.89 108 ASN B O 1
ATOM 2217 N N . ALA B 1 109 ? 51.181 46.008 -24.499 1.00 25.61 109 ALA B N 1
ATOM 2218 C CA . ALA B 1 109 ? 51.102 45.526 -23.125 1.00 26.77 109 ALA B CA 1
ATOM 2219 C C . ALA B 1 109 ? 51.273 46.677 -22.142 1.00 25.43 109 ALA B C 1
ATOM 2220 O O . ALA B 1 109 ? 50.588 46.724 -21.111 1.00 25.40 109 ALA B O 1
ATOM 2222 N N . ALA B 1 110 ? 52.210 47.581 -22.439 1.00 25.46 110 ALA B N 1
ATOM 2223 C CA . ALA B 1 110 ? 52.464 48.735 -21.559 1.00 25.42 110 ALA B CA 1
ATOM 2224 C C . ALA B 1 110 ? 51.269 49.691 -21.466 1.00 24.08 110 ALA B C 1
ATOM 2225 O O . ALA B 1 110 ? 50.995 50.177 -20.370 1.00 27.86 110 ALA B O 1
ATOM 2227 N N . ALA B 1 111 ? 50.625 50.027 -22.602 1.00 21.97 111 ALA B N 1
ATOM 2228 C CA . ALA B 1 111 ? 49.435 50.876 -22.569 1.00 23.02 111 ALA B CA 1
ATOM 2229 C C . ALA B 1 111 ? 48.318 50.189 -21.811 1.00 22.05 111 ALA B C 1
ATOM 2230 O O . ALA B 1 111 ? 47.642 50.843 -21.022 1.00 22.73 111 ALA B O 1
ATOM 2232 N N . ILE B 1 112 ? 48.123 48.895 -22.086 1.00 22.53 112 ILE B N 1
ATOM 2233 C CA . ILE B 1 112 ? 47.068 48.129 -21.379 1.00 22.45 112 ILE B CA 1
ATOM 2234 C C . ILE B 1 112 ? 47.288 48.146 -19.859 1.00 23.86 112 ILE B C 1
ATOM 2235 O O . ILE B 1 112 ? 46.352 48.359 -19.080 1.00 26.02 112 ILE B O 1
ATOM 2240 N N . ALA B 1 113 ? 48.517 47.934 -19.422 1.00 26.07 113 ALA B N 1
ATOM 2241 C CA . ALA B 1 113 ? 48.879 48.109 -18.003 1.00 26.51 113 ALA B CA 1
ATOM 2242 C C . ALA B 1 113 ? 48.538 49.509 -17.447 1.00 25.30 113 ALA B C 1
ATOM 2243 O O . ALA B 1 113 ? 47.984 49.624 -16.347 1.00 26.62 113 ALA B O 1
ATOM 2245 N N . LEU B 1 114 ? 48.907 50.568 -18.177 1.00 25.07 114 LEU B N 1
ATOM 2246 C CA . LEU B 1 114 ? 48.577 51.964 -17.764 1.00 24.48 114 LEU B CA 1
ATOM 2247 C C . LEU B 1 114 ? 47.051 52.092 -17.599 1.00 23.76 114 LEU B C 1
ATOM 2248 O O . LEU B 1 114 ? 46.551 52.610 -16.567 1.00 25.93 114 LEU B O 1
ATOM 2253 N N . TYR B 1 115 ? 46.310 51.655 -18.621 1.00 20.82 115 TYR B N 1
ATOM 2254 C CA . TYR B 1 115 ? 44.849 51.743 -18.571 1.00 20.12 115 TYR B CA 1
ATOM 2255 C C . TYR B 1 115 ? 44.282 50.987 -17.374 1.00 20.08 115 TYR B C 1
ATOM 2256 O O . TYR B 1 115 ? 43.411 51.532 -16.684 1.00 21.34 115 TYR B O 1
ATOM 2265 N N A GLU B 1 116 ? 44.775 49.775 -17.123 0.50 22.16 116 GLU B N 1
ATOM 2266 N N B GLU B 1 116 ? 44.783 49.782 -17.132 0.50 22.17 116 GLU B N 1
ATOM 2267 C CA A GLU B 1 116 ? 44.362 49.010 -15.923 0.50 23.56 116 GLU B CA 1
ATOM 2268 C CA B GLU B 1 116 ? 44.322 48.986 -15.985 0.50 23.43 116 GLU B CA 1
ATOM 2269 C C A GLU B 1 116 ? 44.541 49.841 -14.675 0.50 25.90 116 GLU B C 1
ATOM 2270 C C B GLU B 1 116 ? 44.604 49.714 -14.644 0.50 26.02 116 GLU B C 1
ATOM 2271 O O A GLU B 1 116 ? 43.638 49.928 -13.849 0.50 29.32 116 GLU B O 1
ATOM 2272 O O B GLU B 1 116 ? 43.779 49.651 -13.740 0.50 29.39 116 GLU B O 1
ATOM 2283 N N . SER B 1 117 ? 45.713 50.453 -14.541 1.00 27.12 117 SER B N 1
ATOM 2284 C CA . SER B 1 117 ? 46.051 51.264 -13.345 1.00 28.15 117 SER B CA 1
ATOM 2285 C C . SER B 1 117 ? 45.167 52.516 -13.160 1.00 29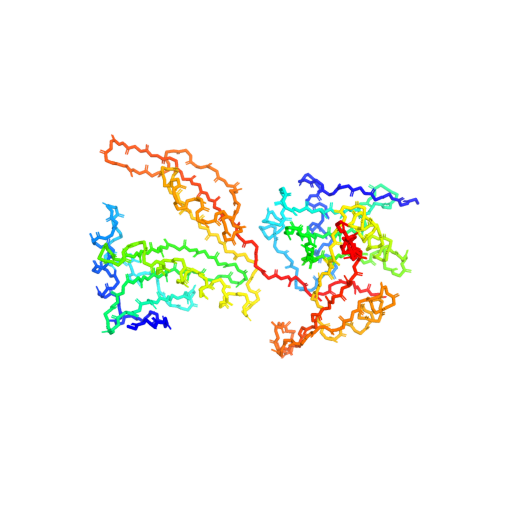.48 117 SER B C 1
ATOM 2286 O O . SER B 1 117 ? 45.046 53.051 -12.037 1.00 32.99 117 SER B O 1
ATOM 2289 N N . LEU B 1 118 ? 44.559 52.988 -14.255 1.00 25.44 118 LEU B N 1
ATOM 2290 C CA . LEU B 1 118 ? 43.529 54.030 -14.191 1.00 25.30 118 LEU B CA 1
ATOM 2291 C C . LEU B 1 118 ? 42.113 53.505 -13.898 1.00 24.16 118 LEU B C 1
ATOM 2292 O O . LEU B 1 118 ? 41.210 54.295 -13.692 1.00 28.27 118 LEU B O 1
ATOM 2297 N N . GLY B 1 119 ? 41.931 52.190 -13.905 1.00 23.47 119 GLY B N 1
ATOM 2298 C CA . GLY B 1 119 ? 40.656 51.541 -13.548 1.00 22.78 119 GLY B CA 1
ATOM 2299 C C . GLY B 1 119 ? 39.908 50.924 -14.707 1.00 24.66 119 GLY B C 1
ATOM 2300 O O . GLY B 1 119 ? 38.803 50.448 -14.493 1.00 27.95 119 GLY B O 1
ATOM 2301 N N . PHE B 1 120 ? 40.470 50.879 -15.904 1.00 22.41 120 PHE B N 1
ATOM 2302 C CA . PHE B 1 120 ? 39.854 50.237 -17.053 1.00 21.99 120 PHE B CA 1
ATOM 2303 C C . PHE B 1 120 ? 39.892 48.713 -16.885 1.00 24.49 120 PHE B C 1
ATOM 2304 O O . PHE B 1 120 ? 40.855 48.151 -16.365 1.00 25.50 120 PHE B O 1
ATOM 2312 N N . ASN B 1 121 ? 38.865 48.071 -17.420 1.00 25.68 121 ASN B N 1
ATOM 2313 C CA . ASN B 1 121 ? 38.777 46.619 -17.461 1.00 29.38 121 ASN B CA 1
ATOM 2314 C C . ASN B 1 121 ? 38.508 46.162 -18.874 1.00 27.41 121 ASN B C 1
ATOM 2315 O O . ASN B 1 121 ? 37.749 46.793 -19.605 1.00 25.43 121 ASN B O 1
ATOM 2320 N N . GLU B 1 122 ? 39.095 45.022 -19.228 1.00 28.82 122 GLU B N 1
ATOM 2321 C CA . GLU B 1 122 ? 38.818 44.393 -20.513 1.00 29.64 122 GLU B CA 1
ATOM 2322 C C . GLU B 1 122 ? 37.344 44.011 -20.602 1.00 28.34 122 GLU B C 1
ATOM 2323 O O . GLU B 1 122 ? 36.805 43.382 -19.696 1.00 32.01 122 GLU B O 1
ATOM 2329 N N . ALA B 1 123 ? 36.706 44.408 -21.695 1.00 24.84 123 ALA B N 1
ATOM 2330 C CA . ALA B 1 123 ? 35.318 44.062 -21.958 1.00 29.67 123 ALA B CA 1
ATOM 2331 C C . ALA B 1 123 ? 35.160 43.090 -23.117 1.00 28.23 123 ALA B C 1
ATOM 2332 O O . ALA B 1 123 ? 34.390 42.137 -22.990 1.00 36.57 123 ALA B O 1
ATOM 2334 N N . THR B 1 124 ? 35.819 43.284 -24.243 1.00 30.24 124 THR B N 1
ATOM 2335 C CA . THR B 1 124 ? 35.626 42.481 -25.466 1.00 33.07 124 THR B CA 1
ATOM 2336 C C . THR B 1 124 ? 36.986 42.259 -26.066 1.00 29.42 124 THR B C 1
ATOM 2337 O O . THR B 1 124 ? 37.804 43.170 -25.976 1.00 32.55 124 THR B O 1
ATOM 2341 N N . ILE B 1 125 ? 37.231 41.122 -26.684 1.00 31.73 125 ILE B N 1
ATOM 2342 C CA . ILE B 1 125 ? 38.396 40.826 -27.490 1.00 34.10 125 ILE B CA 1
ATOM 2343 C C . ILE B 1 125 ? 37.869 40.573 -28.906 1.00 32.90 125 ILE B C 1
ATOM 2344 O O . ILE B 1 125 ? 36.882 39.834 -29.088 1.00 35.26 125 ILE B O 1
ATOM 2349 N N . ARG B 1 126 ? 38.524 41.218 -29.880 1.00 33.75 126 ARG B N 1
ATOM 2350 C CA . ARG B 1 126 ? 38.212 41.137 -31.307 1.00 37.23 126 ARG B CA 1
ATOM 2351 C C . ARG B 1 126 ? 39.422 40.587 -32.090 1.00 38.78 126 ARG B C 1
ATOM 2352 O O . ARG B 1 126 ? 40.482 41.222 -32.159 1.00 38.99 126 ARG B O 1
ATOM 2360 N N . ARG B 1 127 ? 39.268 39.395 -32.660 1.00 42.52 127 ARG B N 1
ATOM 2361 C CA . ARG B 1 127 ? 40.386 38.660 -33.250 1.00 42.50 127 ARG B CA 1
ATOM 2362 C C . ARG B 1 127 ? 40.860 39.276 -34.556 1.00 42.41 127 ARG B C 1
ATOM 2363 O O . ARG B 1 127 ? 40.043 39.611 -35.404 1.00 47.22 127 ARG B O 1
ATOM 2371 N N . ASN B 1 128 ? 42.158 39.480 -34.676 1.00 42.37 128 ASN B N 1
ATOM 2372 C CA . ASN B 1 128 ? 42.778 40.035 -35.901 1.00 42.14 128 ASN B CA 1
ATOM 2373 C C . ASN B 1 128 ? 42.076 41.282 -36.439 1.00 41.83 128 ASN B C 1
ATOM 2374 O O . ASN B 1 128 ? 41.957 41.492 -37.652 1.00 45.27 128 ASN B O 1
ATOM 2379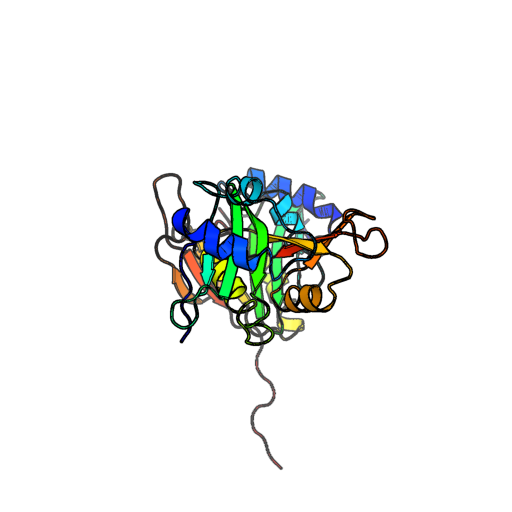 N N . TYR B 1 129 ? 41.641 42.126 -35.508 1.00 38.81 129 TYR B N 1
ATOM 2380 C CA . TYR B 1 129 ? 40.920 43.326 -35.875 1.00 36.17 129 TYR B CA 1
ATOM 2381 C C . TYR B 1 129 ? 41.823 44.344 -36.566 1.00 36.54 129 TYR B C 1
ATOM 2382 O O . TYR B 1 129 ? 41.365 45.053 -37.467 1.00 40.49 129 TYR B O 1
ATOM 2391 N N . TYR B 1 130 ? 43.096 44.406 -36.164 1.00 36.06 130 TYR B N 1
ATOM 2392 C CA . TYR B 1 130 ? 44.042 45.408 -36.693 1.00 35.84 130 TYR B CA 1
ATOM 2393 C C . TYR B 1 130 ? 45.177 44.837 -37.563 1.00 39.75 130 TYR B C 1
ATOM 2394 O O . TYR B 1 130 ? 45.604 43.725 -37.325 1.00 41.83 130 TYR B O 1
ATOM 2403 N N . PRO B 1 131 ? 45.700 45.625 -38.530 1.00 42.28 131 PRO B N 1
ATOM 2404 C CA . PRO B 1 131 ? 46.951 45.291 -39.277 1.00 42.17 131 PRO B CA 1
ATOM 2405 C C . PRO B 1 131 ? 48.270 45.729 -38.569 1.00 42.04 131 PRO B C 1
ATOM 2406 O O . PRO B 1 131 ? 48.242 46.687 -37.822 1.00 42.11 131 PRO B O 1
ATOM 2410 N N . THR B 1 132 ? 49.408 45.064 -38.862 1.00 33.95 132 THR B N 1
ATOM 2411 C CA . THR B 1 132 ? 50.731 45.286 -38.199 1.00 30.70 132 THR B CA 1
ATOM 2412 C C . THR B 1 132 ? 51.917 45.258 -39.200 1.00 30.60 132 THR B C 1
ATOM 2413 O O . THR B 1 132 ? 51.735 45.038 -40.400 1.00 34.08 132 THR B O 1
ATOM 2417 N N . THR B 1 133 ? 53.150 45.471 -38.717 1.00 30.48 133 THR B N 1
ATOM 2418 C CA . THR B 1 133 ? 54.332 45.324 -39.593 1.00 32.62 133 THR B CA 1
ATOM 2419 C C . THR B 1 133 ? 54.426 43.933 -40.250 1.00 35.34 133 THR B C 1
ATOM 2420 O O . THR B 1 133 ? 54.751 43.817 -41.445 1.00 35.60 133 THR B O 1
ATOM 2424 N N . ASP B 1 134 ? 54.114 42.894 -39.461 1.00 36.71 134 ASP B N 1
ATOM 2425 C CA . ASP B 1 134 ? 54.160 41.500 -39.920 1.00 39.34 134 ASP B CA 1
ATOM 2426 C C . ASP B 1 134 ? 52.858 40.997 -40.539 1.00 35.20 134 ASP B C 1
ATOM 2427 O O . ASP B 1 134 ? 52.881 40.140 -41.426 1.00 36.91 134 ASP B O 1
ATOM 2432 N N . GLY B 1 135 ? 51.721 41.487 -40.087 1.00 36.13 135 GLY B N 1
ATOM 2433 C CA . GLY B 1 135 ? 50.442 40.927 -40.564 1.00 33.13 135 GLY B CA 1
ATOM 2434 C C . GLY B 1 135 ? 49.237 41.593 -39.926 1.00 36.82 135 GLY B C 1
ATOM 2435 O O . GLY B 1 135 ? 48.945 42.741 -40.274 1.00 40.26 135 GLY B O 1
ATOM 2436 N N . ARG B 1 136 ? 48.545 40.891 -39.008 1.00 38.53 136 ARG B N 1
ATOM 2437 C CA . ARG B 1 136 ? 47.494 41.492 -38.139 1.00 34.79 136 ARG B CA 1
ATOM 2438 C C . ARG B 1 136 ? 47.469 41.060 -36.642 1.00 36.11 136 ARG B C 1
ATOM 2439 O O . ARG B 1 136 ? 48.119 40.097 -36.253 1.00 39.26 136 ARG B O 1
ATOM 2447 N N . GLU B 1 137 ? 46.711 41.793 -35.815 1.00 34.96 137 GLU B N 1
ATOM 2448 C CA . GLU B 1 137 ? 46.616 41.534 -34.362 1.00 31.67 137 GLU B CA 1
ATOM 2449 C C . GLU B 1 137 ? 45.249 41.847 -33.742 1.00 31.89 137 GLU B C 1
ATOM 2450 O O . GLU B 1 137 ? 44.453 42.572 -34.337 1.00 33.28 137 GLU B O 1
ATOM 2456 N N . ASP B 1 138 ? 44.989 41.296 -32.546 1.00 32.84 138 ASP B N 1
ATOM 2457 C CA . ASP B 1 138 ? 43.688 41.473 -31.855 1.00 31.71 138 ASP B CA 1
ATOM 2458 C C . ASP B 1 138 ? 43.498 42.877 -31.306 1.00 28.22 138 ASP B C 1
ATOM 2459 O O . ASP B 1 138 ? 44.501 43.583 -31.017 1.00 29.64 138 ASP B O 1
ATOM 2464 N N . ALA B 1 139 ? 42.218 43.268 -31.176 1.00 26.60 139 ALA B N 1
ATOM 2465 C CA . ALA B 1 139 ? 41.826 44.516 -30.476 1.00 24.41 139 ALA B CA 1
ATOM 2466 C C . ALA B 1 139 ? 41.206 44.157 -29.131 1.00 23.27 139 ALA B C 1
ATOM 2467 O O . ALA B 1 139 ? 40.386 43.224 -29.050 1.00 28.46 139 ALA B O 1
ATOM 2469 N N . ILE B 1 140 ? 41.532 44.915 -28.103 1.00 22.27 140 ILE B N 1
ATOM 2470 C CA . ILE B 1 140 ? 40.936 44.784 -26.776 1.00 21.94 140 ILE B CA 1
ATOM 2471 C C . ILE B 1 140 ? 40.105 46.021 -26.548 1.00 20.67 140 ILE B C 1
ATOM 2472 O O . ILE B 1 140 ? 40.651 47.138 -26.620 1.00 20.90 140 ILE B O 1
ATOM 2477 N N . ILE B 1 141 ? 38.822 45.903 -26.305 1.00 21.34 141 ILE B N 1
ATOM 2478 C CA . ILE B 1 141 ? 37.950 46.974 -25.927 1.00 21.04 141 ILE B CA 1
ATOM 2479 C C . ILE B 1 141 ? 37.978 47.008 -24.415 1.00 20.56 141 ILE B C 1
ATOM 2480 O O . ILE B 1 141 ? 37.729 45.967 -23.768 1.00 24.66 141 ILE B O 1
ATOM 2485 N N . MET B 1 142 ? 38.230 48.188 -23.845 1.00 19.65 142 MET B N 1
ATOM 2486 C CA . MET B 1 142 ? 38.274 48.373 -22.406 1.00 20.70 142 MET B CA 1
ATOM 2487 C C . MET B 1 142 ? 37.299 49.456 -21.972 1.00 20.44 142 MET B C 1
ATOM 2488 O O . MET B 1 142 ? 36.988 50.366 -22.737 1.00 20.18 142 MET B O 1
ATOM 2493 N N . ALA B 1 143 ? 36.764 49.304 -20.759 1.00 20.12 143 ALA B N 1
ATOM 2494 C CA . ALA B 1 143 ? 35.733 50.177 -20.209 1.00 20.63 143 ALA B CA 1
ATOM 2495 C C . ALA B 1 143 ? 36.124 50.670 -18.799 1.00 20.23 143 ALA B C 1
ATOM 2496 O O . ALA B 1 143 ? 36.609 49.900 -17.966 1.00 22.69 143 ALA B O 1
ATOM 2498 N N . LEU B 1 144 ? 35.924 51.976 -18.567 1.00 19.08 144 LEU B N 1
ATOM 2499 C CA . LEU B 1 144 ? 36.159 52.600 -17.278 1.00 17.98 144 LEU B CA 1
ATOM 2500 C C . LEU B 1 144 ? 34.819 53.179 -16.774 1.00 19.13 144 LEU B C 1
ATOM 2501 O O . LEU B 1 144 ? 34.279 54.094 -17.344 1.00 19.43 144 LEU B O 1
ATOM 2506 N N . PRO B 1 145 ? 34.274 52.626 -15.662 1.00 20.69 145 PRO B N 1
ATOM 2507 C CA . PRO B 1 145 ? 33.226 53.351 -14.949 1.00 19.54 145 PRO B CA 1
ATOM 2508 C C . PRO B 1 145 ? 33.729 54.655 -14.354 1.00 19.75 145 PRO B C 1
ATOM 2509 O O . PRO B 1 145 ? 34.790 54.655 -13.758 1.00 23.21 145 PRO B O 1
ATOM 2513 N N . ILE B 1 146 ? 32.957 55.707 -14.520 1.00 19.13 146 ILE B N 1
ATOM 2514 C CA . ILE B 1 146 ? 33.319 57.014 -14.007 1.00 20.23 146 ILE B CA 1
ATOM 2515 C C . ILE B 1 146 ? 32.330 57.495 -12.956 1.00 22.92 146 ILE B C 1
ATOM 2516 O O . ILE B 1 146 ? 32.669 57.487 -11.794 1.00 29.68 146 ILE B O 1
ATOM 2521 N N . SER B 1 147 ? 31.135 57.899 -13.361 1.00 18.98 147 SER B N 1
ATOM 2522 C CA . SER B 1 147 ? 30.217 58.577 -12.467 1.00 19.71 147 SER B CA 1
ATOM 2523 C C . SER B 1 147 ? 29.208 57.609 -11.796 1.00 19.96 147 SER B C 1
ATOM 2524 O O . SER B 1 147 ? 28.811 56.600 -12.360 1.00 22.56 147 SER B O 1
ATOM 2527 N N . MET B 1 148 ? 28.806 57.988 -10.599 1.00 19.88 148 MET B N 1
ATOM 2528 C CA . MET B 1 148 ? 27.842 57.232 -9.794 1.00 19.02 148 MET B CA 1
ATOM 2529 C C . MET B 1 148 ? 26.435 57.754 -10.040 1.00 19.83 148 MET B C 1
ATOM 2530 O O . MET B 1 148 ? 26.239 58.965 -10.261 1.00 23.13 148 MET B O 1
ATOM 2535 N N . ALA B 1 149 ? 25.451 56.858 -9.865 1.00 18.43 149 ALA B N 1
ATOM 2536 C CA . ALA B 1 149 ? 24.081 57.242 -9.969 1.00 20.54 149 ALA B CA 1
ATOM 2537 C C . ALA B 1 149 ? 23.653 57.879 -8.654 1.00 20.81 149 ALA B C 1
ATOM 2538 O O . ALA B 1 149 ? 24.220 57.600 -7.659 1.00 22.20 149 ALA B O 1
ATOM 2540 N N . GLY B 1 150 ? 22.698 58.770 -8.713 1.00 19.32 150 GLY B N 1
ATOM 2541 C CA . GLY B 1 150 ? 22.291 59.501 -7.546 1.00 19.95 150 GLY B CA 1
ATOM 2542 C C . GLY B 1 150 ? 20.830 59.384 -7.073 1.00 17.92 150 GLY B C 1
ATOM 2543 O O . GLY B 1 150 ? 20.499 59.942 -6.083 1.00 21.07 150 GLY B O 1
ATOM 2544 N N . GLU B 1 151 ? 19.976 58.677 -7.820 1.00 19.39 151 GLU B N 1
ATOM 2545 C CA . GLU B 1 151 ? 18.579 58.590 -7.419 1.00 18.85 151 GLU B CA 1
ATOM 2546 C C . GLU B 1 151 ? 18.403 57.706 -6.187 1.00 18.25 151 GLU B C 1
ATOM 2547 O O . GLU B 1 151 ? 17.639 58.046 -5.390 1.00 20.94 151 GLU B O 1
ATOM 2553 N N . ASN B 1 152 ? 19.143 56.634 -6.072 1.00 18.62 152 ASN B N 1
ATOM 2554 C CA . ASN B 1 152 ? 19.135 55.794 -4.902 1.00 18.63 152 ASN B CA 1
ATOM 2555 C C . ASN B 1 152 ? 17.702 55.230 -4.684 1.00 19.79 152 ASN B C 1
ATOM 2556 O O . ASN B 1 152 ? 17.057 54.872 -5.603 1.00 21.11 152 ASN B O 1
ATOM 2561 N N . LEU B 1 153 ? 17.256 55.248 -3.456 1.00 20.67 153 LEU B N 1
ATOM 2562 C CA . LEU B 1 153 ? 15.965 54.668 -3.039 1.00 20.03 153 LEU B CA 1
ATOM 2563 C C . LEU B 1 153 ? 14.864 55.683 -3.018 1.00 21.09 153 LEU B C 1
ATOM 2564 O O . LEU B 1 153 ? 15.051 56.760 -2.580 1.00 23.53 153 LEU B O 1
ATOM 2569 N N . TYR B 1 154 ? 13.681 55.284 -3.479 1.00 24.29 154 TYR B N 1
ATOM 2570 C CA . TYR B 1 154 ? 12.455 56.032 -3.306 1.00 24.80 154 TYR B CA 1
ATOM 2571 C C . TYR B 1 154 ? 11.432 55.276 -2.427 1.00 27.31 154 TYR B C 1
ATOM 2572 O O . TYR B 1 154 ? 11.534 54.107 -2.264 1.00 31.11 154 TYR B O 1
ATOM 2581 N N . PHE B 1 155 ? 10.453 56.003 -1.940 1.00 29.11 155 PHE B N 1
ATOM 2582 C CA . PHE B 1 155 ? 9.530 55.518 -0.901 1.00 29.31 155 PHE B CA 1
ATOM 2583 C C . PHE B 1 155 ? 8.141 55.974 -1.342 1.00 31.35 155 PHE B C 1
ATOM 2584 O O . PHE B 1 155 ? 7.157 55.596 -0.717 1.00 35.72 155 PHE B O 1
#

Nearest PDB structures (foldseek):
  5isv-assembly2_B  TM=1.006E+00  e=3.337E-33  Escherichia coli O157:H7
  2cnt-assembly4_D  TM=9.458E-01  e=3.487E-27  Salmonella enterica subsp. enterica serovar Typhimurium str. LT2
  5jtf-assembly1_B  TM=8.009E-01  e=7.583E-11  Pseudomonas putida KT2440
  2j8n-assembly1_A  TM=8.502E-01  e=2.958E-10  Pseudomonas aeruginosa
  6vp9-assembly1_A  TM=7.308E-01  e=4.030E-10  Homo sapiens

B-factor: mean 29.26, std 10.04, range [14.38, 102.16]